Protein AF-A0A378KP53-F1 (afdb_monomer)

Secondary structure (DSSP, 8-state):
--------------------EEEEE-TT-EEEEEEESSS-EEEEETTB-EEEEE--TTSEEEEE-TTT--EEEEE--SS-EEEEEEETT--EEEEEEEEESS---EEEEEE-------SS-------SSSPPPHHHHHHHHHHHHT---TT-EEEE--PPPEE-GGGEEEEEEEEEE-SSEEEEEEEEEE-SSS-EE--GGGT--TTEEEEEES-SEE-TT-EEEEEEEEEPP--

Organism: NCBI:txid45072

Radius of gyration: 26.64 Å; Cα contacts (8 Å, |Δi|>4): 475; chains: 1; bounding box: 92×58×65 Å

Structure (mmCIF, N/CA/C/O backbone):
data_AF-A0A378KP53-F1
#
_entry.id   AF-A0A378KP53-F1
#
loop_
_atom_site.group_PDB
_atom_site.id
_atom_site.type_symbol
_atom_site.label_atom_id
_atom_site.label_alt_id
_atom_site.label_comp_id
_atom_site.label_asym_id
_atom_site.label_entity_id
_atom_site.label_seq_id
_atom_site.pdbx_PDB_ins_code
_atom_site.Cartn_x
_atom_site.Cartn_y
_atom_site.Cartn_z
_atom_site.occupancy
_atom_site.B_iso_or_equiv
_atom_site.auth_seq_id
_atom_site.auth_comp_id
_atom_site.auth_asym_id
_atom_site.auth_atom_id
_atom_site.pdbx_PDB_model_num
ATOM 1 N N . MET A 1 1 ? -70.777 34.647 2.371 1.00 39.31 1 MET A N 1
ATOM 2 C CA . MET A 1 1 ? -69.625 33.959 1.743 1.00 39.31 1 MET A CA 1
ATOM 3 C C . MET A 1 1 ? -68.323 34.416 2.402 1.00 39.31 1 MET A C 1
ATOM 5 O O . MET A 1 1 ? -68.035 35.591 2.279 1.00 39.31 1 MET A O 1
ATOM 9 N N . ARG A 1 2 ? -67.566 33.468 3.002 1.00 42.06 2 ARG A N 1
ATOM 10 C CA 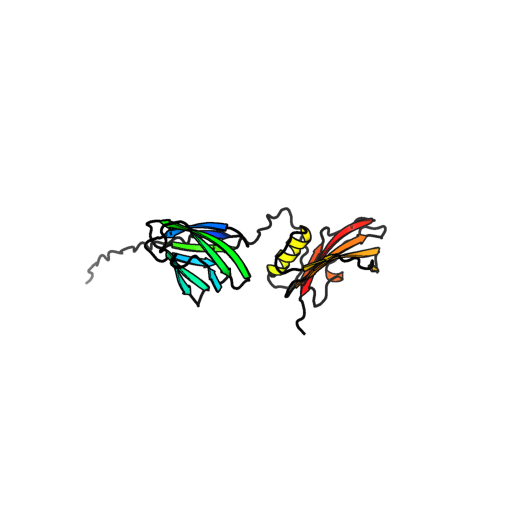. ARG A 1 2 ? -66.089 33.292 2.885 1.00 42.06 2 ARG A CA 1
ATOM 11 C C . ARG A 1 2 ? -65.166 34.448 3.383 1.00 42.06 2 ARG A C 1
ATOM 13 O O . ARG A 1 2 ? -65.312 35.557 2.917 1.00 42.06 2 ARG A O 1
ATOM 20 N N . LYS A 1 3 ? -64.117 34.285 4.210 1.00 40.12 3 LYS A N 1
ATOM 21 C CA . LYS A 1 3 ? -63.368 33.137 4.772 1.00 40.12 3 LYS A CA 1
ATOM 22 C C . LYS A 1 3 ? -62.620 33.587 6.044 1.00 40.12 3 LYS A C 1
ATOM 24 O O . LYS A 1 3 ? -62.087 34.690 6.070 1.00 40.12 3 LYS A O 1
ATOM 29 N N . LEU A 1 4 ? -62.515 32.685 7.023 1.00 48.00 4 LEU A N 1
ATOM 30 C CA . LEU A 1 4 ? -61.497 32.687 8.081 1.00 48.00 4 LEU A CA 1
ATOM 31 C C . LEU A 1 4 ? -60.098 32.591 7.440 1.00 48.00 4 LEU A C 1
ATOM 33 O O . LEU A 1 4 ? -59.875 31.687 6.634 1.00 48.00 4 LEU A O 1
ATOM 37 N N . PHE A 1 5 ? -59.161 33.462 7.818 1.00 46.12 5 PHE A N 1
ATOM 38 C CA . PHE A 1 5 ? -57.733 33.253 7.563 1.00 46.12 5 PHE A CA 1
ATOM 39 C C . PHE A 1 5 ? -57.065 32.786 8.856 1.00 46.12 5 PHE A C 1
ATOM 41 O O . PHE A 1 5 ? -56.943 33.533 9.822 1.00 46.12 5 PHE A O 1
ATOM 48 N N . LEU A 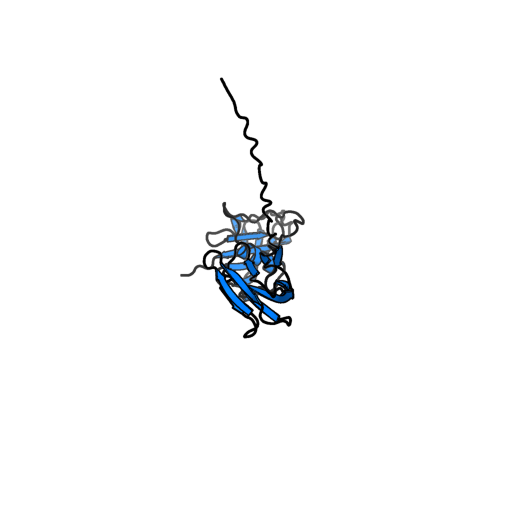1 6 ? -56.686 31.509 8.859 1.00 48.28 6 LEU A N 1
ATOM 49 C CA . LEU A 1 6 ? -55.927 30.841 9.905 1.00 48.28 6 LEU A CA 1
ATOM 50 C C . LEU A 1 6 ? -54.439 31.147 9.666 1.00 48.28 6 LEU A C 1
ATOM 52 O O . LEU A 1 6 ? -53.887 30.747 8.641 1.00 48.28 6 LEU A O 1
ATOM 56 N N . ALA A 1 7 ? -53.799 31.879 10.575 1.00 47.81 7 ALA A N 1
ATOM 57 C CA . ALA A 1 7 ? -52.356 32.093 10.548 1.00 47.81 7 ALA A CA 1
ATOM 58 C C . ALA A 1 7 ? -51.661 30.868 11.165 1.00 47.81 7 ALA A C 1
ATOM 60 O O . ALA A 1 7 ? -51.695 30.671 12.378 1.00 47.81 7 ALA A O 1
ATOM 61 N N . GLY A 1 8 ? -51.075 30.016 10.323 1.00 49.56 8 GLY A N 1
ATOM 62 C CA . GLY A 1 8 ? -50.248 28.890 10.753 1.00 49.56 8 GLY A CA 1
ATOM 63 C C . GLY A 1 8 ? -48.816 29.347 11.026 1.00 49.56 8 GLY A C 1
ATOM 64 O O . GLY A 1 8 ? -48.120 29.770 10.105 1.00 49.56 8 GLY A O 1
ATOM 65 N N . ALA A 1 9 ? -48.379 29.263 12.282 1.00 53.16 9 ALA A N 1
ATOM 66 C CA . ALA A 1 9 ? -46.991 29.483 12.674 1.00 53.16 9 ALA A CA 1
ATOM 67 C C . ALA A 1 9 ? -46.134 28.279 12.249 1.00 53.16 9 ALA A C 1
ATOM 69 O O . ALA A 1 9 ? -46.332 27.161 12.726 1.00 53.16 9 ALA A O 1
ATOM 70 N N . MET A 1 10 ? -45.191 28.505 11.336 1.00 53.97 10 MET A N 1
ATOM 71 C CA . MET A 1 10 ? -44.247 27.493 10.869 1.00 53.97 10 MET A CA 1
ATOM 72 C C . MET A 1 10 ? -43.039 27.473 11.812 1.00 53.97 10 MET A C 1
ATOM 74 O O . MET A 1 10 ? -42.197 28.368 11.782 1.00 53.97 10 MET A O 1
ATOM 78 N N . VAL A 1 11 ? -42.982 26.472 12.692 1.00 56.50 11 VAL A N 1
ATOM 79 C CA . VAL A 1 11 ? -41.830 26.218 13.567 1.00 56.50 11 VAL A CA 1
ATOM 80 C C . VAL A 1 11 ? -40.730 25.571 12.728 1.00 56.50 11 VAL A C 1
ATOM 82 O O . VAL A 1 11 ? -40.875 24.444 12.258 1.00 56.50 11 VAL A O 1
ATOM 85 N N . ILE A 1 12 ? -39.633 26.296 12.520 1.00 56.72 12 ILE A N 1
ATOM 86 C CA . ILE A 1 12 ? -38.430 25.780 11.864 1.00 56.72 12 ILE A CA 1
ATOM 87 C C . ILE A 1 12 ? -37.634 25.011 12.925 1.00 56.72 12 ILE A C 1
ATOM 89 O O . ILE A 1 12 ? -37.016 25.609 13.802 1.00 56.72 12 ILE A O 1
ATOM 93 N N . LEU A 1 13 ? -37.680 23.679 12.868 1.00 51.81 13 LEU A N 1
ATOM 94 C CA . LEU A 1 13 ? -36.811 22.809 13.661 1.00 51.81 13 LEU A CA 1
ATOM 95 C C . LEU A 1 13 ? -35.402 22.831 13.058 1.00 51.81 13 LEU A C 1
ATOM 97 O O . LEU A 1 13 ? -35.145 22.233 12.012 1.00 51.81 13 LEU A O 1
ATOM 101 N N . SER A 1 14 ? -34.491 23.534 13.725 1.00 45.72 14 SER A N 1
ATOM 102 C CA . SER A 1 14 ? -33.061 23.533 13.428 1.00 45.72 14 SER A CA 1
ATOM 103 C C . SER A 1 14 ? -32.489 22.142 13.711 1.00 45.72 14 SER A C 1
ATOM 105 O O . SER A 1 14 ? -32.270 21.779 14.866 1.00 45.72 14 SER A O 1
ATOM 107 N N . GLN A 1 15 ? -32.254 21.339 12.674 1.00 45.50 15 GLN A N 1
ATOM 108 C CA . GLN A 1 15 ? -31.520 20.086 12.833 1.00 45.50 15 GLN A CA 1
ATOM 109 C C . GLN A 1 15 ? -30.049 20.416 13.106 1.00 45.50 15 GLN A C 1
ATOM 111 O O . GLN A 1 15 ? -29.342 20.923 12.235 1.00 45.50 15 GLN A O 1
ATOM 116 N N . ALA A 1 16 ? -29.596 20.159 14.334 1.00 47.31 16 ALA A N 1
ATOM 117 C CA . ALA A 1 16 ? -28.185 20.207 14.682 1.00 47.31 16 ALA A CA 1
ATOM 118 C C . ALA A 1 16 ? -27.474 19.057 13.958 1.00 47.31 16 ALA A C 1
ATOM 120 O O . ALA A 1 16 ? -27.551 17.899 14.363 1.00 47.31 16 ALA A O 1
ATOM 121 N N . SER A 1 17 ? -26.814 19.377 12.847 1.00 40.50 17 SER A N 1
ATOM 122 C CA . SER A 1 17 ? -25.928 18.449 12.154 1.00 40.50 17 SER A CA 1
ATOM 123 C C . SER A 1 17 ? -24.737 18.153 13.067 1.00 40.50 17 SER A C 1
ATOM 125 O O . SER A 1 17 ? -23.855 18.999 13.218 1.00 40.50 17 SER A O 1
ATOM 127 N N . ILE A 1 18 ? -24.705 16.969 13.686 1.00 51.84 18 ILE A N 1
ATOM 128 C CA . ILE A 1 18 ? -23.509 16.482 14.381 1.00 51.84 18 ILE A CA 1
ATOM 129 C C . ILE A 1 18 ? -22.431 16.283 13.319 1.00 51.84 18 ILE A C 1
ATOM 131 O O . ILE A 1 18 ? -22.522 15.395 12.473 1.00 51.84 18 ILE A O 1
ATOM 135 N N . ALA A 1 19 ? -21.436 17.163 13.331 1.00 49.59 19 ALA A N 1
ATOM 136 C CA . ALA A 1 19 ? -20.298 17.075 12.438 1.00 49.59 19 ALA A CA 1
ATOM 137 C C . ALA A 1 19 ? -19.494 15.816 12.787 1.00 49.59 19 ALA A C 1
ATOM 139 O O . ALA A 1 19 ? -18.893 15.726 13.860 1.00 49.59 19 ALA A O 1
ATOM 140 N N . ALA A 1 20 ? -19.496 14.831 11.889 1.00 60.28 20 ALA A N 1
ATOM 141 C CA . ALA A 1 20 ? -18.529 13.748 11.950 1.00 60.28 20 ALA A CA 1
ATOM 142 C C . ALA A 1 20 ? -17.128 14.357 11.800 1.00 60.28 20 ALA A C 1
ATOM 144 O O . ALA A 1 20 ? -16.875 15.135 10.879 1.00 60.28 20 ALA A O 1
ATOM 145 N N . THR A 1 21 ? -16.232 14.048 12.735 1.00 77.94 21 THR A N 1
ATOM 146 C CA . THR A 1 21 ? -14.846 14.515 12.651 1.00 77.94 21 THR A CA 1
ATOM 147 C C . THR A 1 21 ? -14.071 13.512 11.809 1.00 77.94 21 THR A C 1
ATOM 149 O O . THR A 1 21 ? -13.866 12.382 12.248 1.00 77.94 21 THR A O 1
ATOM 152 N N . SER A 1 22 ? -13.669 13.904 10.600 1.00 80.50 22 SER A N 1
ATOM 153 C CA . SER A 1 22 ? -12.879 13.043 9.717 1.00 80.50 22 SER A CA 1
ATOM 154 C C . SER A 1 22 ? -11.385 13.221 9.990 1.00 80.50 22 SER A C 1
ATOM 156 O O . SER A 1 22 ? -10.862 14.334 9.921 1.00 80.50 22 SER A O 1
ATOM 158 N N . ILE A 1 23 ? -10.688 12.127 10.292 1.00 76.62 23 ILE A N 1
ATOM 159 C CA . ILE A 1 23 ? -9.268 12.119 10.654 1.00 76.62 23 ILE A CA 1
ATOM 160 C C . ILE A 1 23 ? -8.524 11.170 9.736 1.00 76.62 23 ILE A C 1
ATOM 162 O O . ILE A 1 23 ? -8.883 10.012 9.570 1.00 76.62 23 ILE A O 1
ATOM 166 N N . SER A 1 24 ? -7.467 11.689 9.134 1.00 77.44 24 SER A N 1
ATOM 167 C CA . SER A 1 24 ? -6.604 10.955 8.225 1.00 77.44 24 SER A CA 1
ATOM 168 C C . SER A 1 24 ? -5.670 10.008 8.983 1.00 77.44 24 SER A C 1
ATOM 170 O O . SER A 1 24 ? -4.927 10.465 9.849 1.00 77.44 24 SER A O 1
ATOM 172 N N . ILE A 1 25 ? -5.669 8.720 8.635 1.00 77.06 25 ILE A N 1
ATOM 173 C CA . ILE A 1 25 ? -4.819 7.691 9.262 1.00 77.06 25 ILE A CA 1
ATOM 174 C C . ILE A 1 25 ? -3.925 6.994 8.234 1.00 77.06 25 ILE A C 1
ATOM 176 O O . ILE A 1 25 ? -4.320 6.813 7.086 1.00 77.06 25 ILE A O 1
ATOM 180 N N . LYS A 1 26 ? -2.710 6.607 8.629 1.00 74.12 26 LYS A N 1
ATOM 181 C CA . LYS A 1 26 ? -1.830 5.734 7.831 1.00 74.12 26 LYS A CA 1
ATOM 182 C C . LYS A 1 26 ? -1.712 4.377 8.511 1.00 74.12 26 LYS A C 1
ATOM 184 O O . LYS A 1 26 ? -1.849 4.287 9.732 1.00 74.12 26 LYS A O 1
ATOM 189 N N . ASP A 1 27 ? -1.379 3.351 7.747 1.00 66.69 27 ASP A N 1
ATOM 190 C CA . ASP A 1 27 ? -1.055 2.054 8.330 1.00 66.69 27 ASP A CA 1
ATOM 191 C C . ASP A 1 27 ? 0.155 2.193 9.267 1.00 66.69 27 ASP A C 1
ATOM 193 O O . ASP A 1 27 ? 1.114 2.914 8.977 1.00 66.69 27 ASP A O 1
ATOM 197 N N . ASN A 1 28 ? 0.075 1.524 10.413 1.00 70.81 28 ASN A N 1
ATOM 198 C CA . ASN A 1 28 ? 1.028 1.559 11.520 1.00 70.81 28 ASN A CA 1
ATOM 199 C C . ASN A 1 28 ? 1.272 2.959 12.110 1.00 70.81 28 ASN A C 1
ATOM 201 O O . ASN A 1 28 ? 2.301 3.191 12.744 1.00 70.81 28 ASN A O 1
ATOM 205 N N . SER A 1 29 ? 0.348 3.902 11.899 1.00 72.81 29 SER A N 1
ATOM 206 C CA . SER A 1 29 ? 0.411 5.207 12.558 1.00 72.81 29 SER A CA 1
ATOM 207 C C . SER A 1 29 ? -0.182 5.174 13.961 1.00 72.81 29 SER A C 1
ATOM 209 O O . SER A 1 29 ? -1.021 4.329 14.278 1.00 72.81 29 SER A O 1
ATOM 211 N N . ASP A 1 30 ? 0.259 6.137 14.767 1.00 80.31 30 ASP A N 1
ATOM 212 C CA . ASP A 1 30 ? -0.338 6.478 16.050 1.00 80.31 30 ASP A CA 1
ATOM 213 C C . ASP A 1 30 ? -0.982 7.861 15.946 1.00 80.31 30 ASP A C 1
ATOM 215 O O . ASP A 1 30 ? -0.357 8.815 15.468 1.00 80.31 30 ASP A O 1
ATOM 219 N N . ILE A 1 31 ? -2.241 7.968 16.362 1.00 84.44 31 ILE A N 1
ATOM 220 C CA . ILE A 1 31 ? -2.994 9.223 16.371 1.00 84.44 31 ILE A CA 1
ATOM 221 C C . ILE A 1 31 ? -3.587 9.484 17.753 1.00 84.44 31 ILE A C 1
ATOM 223 O O . ILE A 1 31 ? -3.998 8.565 18.450 1.00 84.44 31 ILE A O 1
ATOM 227 N N . ALA A 1 32 ? -3.683 10.750 18.150 1.00 89.31 32 ALA A N 1
ATOM 228 C CA . ALA A 1 32 ? -4.347 11.130 19.392 1.00 89.31 32 ALA A CA 1
ATOM 229 C C . ALA A 1 32 ? -5.793 11.562 19.118 1.00 89.31 32 ALA A C 1
ATOM 231 O O . ALA A 1 32 ? -6.027 12.413 18.258 1.00 89.31 32 ALA A O 1
ATOM 232 N N . LEU A 1 33 ? -6.752 11.017 19.870 1.00 93.06 33 LEU A N 1
ATOM 233 C CA . LEU A 1 33 ? -8.154 11.431 19.841 1.00 93.06 33 LEU A CA 1
ATOM 234 C C . LEU A 1 33 ? -8.627 11.844 21.226 1.00 93.06 33 LEU A C 1
ATOM 236 O O . LEU A 1 33 ? -8.393 11.147 22.211 1.00 93.06 33 LEU A O 1
ATOM 240 N N . THR A 1 34 ? -9.390 12.931 21.267 1.00 94.69 34 THR A N 1
ATOM 241 C CA . THR A 1 34 ? -10.151 13.315 22.453 1.00 94.69 34 THR A CA 1
ATOM 242 C C . THR A 1 34 ? -11.620 12.972 22.237 1.00 94.69 34 THR A C 1
ATOM 244 O O . THR A 1 34 ? -12.277 13.531 21.350 1.00 94.69 34 THR A O 1
ATOM 247 N N . LEU A 1 35 ? -12.133 12.044 23.036 1.00 96.12 35 LEU A N 1
ATOM 248 C CA . LEU A 1 35 ? -13.497 11.531 22.981 1.00 96.12 35 LEU A CA 1
ATOM 249 C C . LEU A 1 35 ? -14.306 12.003 24.193 1.00 96.12 35 LEU A C 1
ATOM 251 O O . LEU A 1 35 ? -13.747 12.419 25.206 1.00 96.12 35 LEU A O 1
ATOM 255 N N . SER A 1 36 ? -15.630 11.911 24.101 1.00 96.62 36 SER A N 1
ATOM 256 C CA . SER A 1 36 ? -16.491 12.149 25.257 1.00 96.62 36 SER A CA 1
ATOM 257 C C . SER A 1 36 ? -16.224 11.108 26.344 1.00 96.62 36 SER A C 1
ATOM 259 O O . SER A 1 36 ? -16.281 9.905 26.076 1.00 96.62 36 SER A O 1
ATOM 261 N N . GLN A 1 37 ? -15.981 11.575 27.569 1.00 96.88 37 GLN A N 1
ATOM 262 C CA . GLN A 1 37 ? -15.884 10.733 28.761 1.00 96.88 37 GLN A CA 1
ATOM 263 C C . GLN A 1 37 ? -17.268 10.268 29.241 1.00 96.88 37 GLN A C 1
ATOM 265 O O . GLN A 1 37 ? -17.402 9.172 29.779 1.00 96.88 37 GLN A O 1
ATOM 270 N N . ALA A 1 38 ? -18.298 11.101 29.059 1.00 93.06 38 ALA A N 1
ATOM 271 C CA . ALA A 1 38 ? -19.630 10.892 29.629 1.00 93.06 38 ALA A CA 1
ATOM 272 C C . ALA A 1 38 ? -20.628 10.206 28.676 1.00 93.06 38 ALA A C 1
ATOM 274 O O . ALA A 1 38 ? -21.711 9.814 29.106 1.00 93.06 38 ALA A O 1
ATOM 275 N N . ASN A 1 39 ? -20.295 10.062 27.388 1.00 95.31 39 ASN A N 1
ATOM 276 C CA . ASN A 1 39 ? -21.193 9.527 26.363 1.00 95.31 39 ASN A CA 1
ATOM 277 C C . ASN A 1 39 ? -20.517 8.469 25.483 1.00 95.31 39 ASN A C 1
ATOM 279 O O . ASN A 1 39 ? -19.292 8.381 25.400 1.00 95.31 39 ASN A O 1
ATOM 283 N N . TYR A 1 40 ? -21.338 7.705 24.757 1.00 96.25 40 TYR A N 1
ATOM 284 C CA . TYR A 1 40 ? -20.847 6.862 23.672 1.00 96.25 40 TYR A CA 1
ATOM 285 C C . TYR A 1 40 ? -20.220 7.704 22.563 1.00 96.25 40 TYR A C 1
ATOM 287 O O . TYR A 1 40 ? -20.752 8.735 22.150 1.00 96.25 40 TYR A O 1
ATOM 295 N N . ASN A 1 41 ? -19.121 7.194 22.028 1.00 96.69 41 ASN A N 1
ATOM 296 C CA . ASN A 1 41 ? -18.47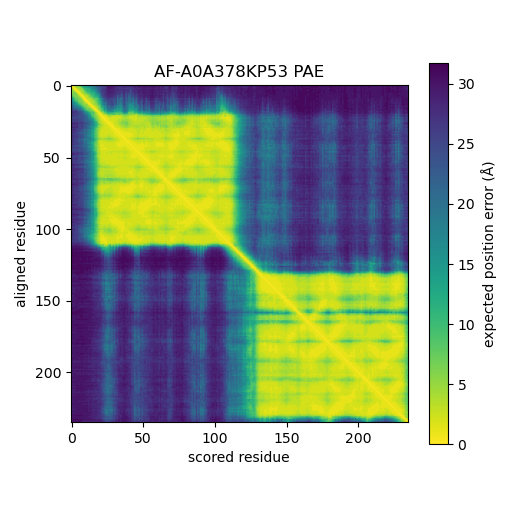4 7.697 20.831 1.00 96.69 41 ASN A CA 1
ATOM 297 C C . ASN A 1 41 ? -18.525 6.607 19.767 1.00 96.69 41 ASN A C 1
ATOM 299 O O . ASN A 1 41 ? -18.490 5.426 20.096 1.00 96.69 41 ASN A O 1
ATOM 303 N N . ARG A 1 42 ? -18.594 6.985 18.498 1.00 96.88 42 ARG A N 1
ATOM 304 C CA . ARG A 1 42 ? -18.562 6.053 17.374 1.00 96.88 42 ARG A CA 1
ATOM 305 C C . ARG A 1 42 ? -17.271 6.249 16.598 1.00 96.88 42 ARG A C 1
ATOM 307 O O . ARG A 1 42 ? -16.990 7.364 16.170 1.00 96.88 42 ARG A O 1
ATOM 314 N N . LEU A 1 43 ? -16.513 5.179 16.404 1.00 96.12 43 LEU A N 1
ATOM 315 C CA . LEU A 1 43 ? -15.357 5.145 15.516 1.00 96.12 43 LEU A CA 1
ATOM 316 C C . LEU A 1 43 ? -15.734 4.321 14.286 1.00 96.12 43 LEU A C 1
ATOM 318 O O . LEU A 1 43 ? -16.186 3.183 14.414 1.00 96.12 43 LEU A O 1
ATOM 322 N N . VAL A 1 44 ? -15.564 4.894 13.103 1.00 94.69 44 VAL A N 1
ATOM 323 C CA . VAL A 1 44 ? -15.814 4.223 11.822 1.00 94.69 44 VAL A CA 1
ATOM 324 C C . VAL A 1 44 ? -14.594 4.392 10.931 1.00 94.69 44 VAL A C 1
ATOM 326 O O . VAL A 1 44 ? -13.998 5.465 10.927 1.00 94.69 44 VAL A O 1
ATOM 329 N N . VAL A 1 45 ? -14.215 3.354 10.186 1.00 89.56 45 VAL A N 1
ATOM 330 C CA . VAL A 1 45 ? -13.165 3.457 9.168 1.00 89.56 45 VAL A CA 1
ATOM 331 C C . VAL A 1 45 ? -13.832 3.608 7.807 1.00 89.56 45 VAL A C 1
ATOM 333 O O . VAL A 1 45 ? -14.724 2.848 7.442 1.00 89.56 45 VAL A O 1
ATOM 336 N N . LYS A 1 46 ? -13.449 4.631 7.048 1.00 85.12 46 LYS A N 1
ATOM 337 C CA . LYS A 1 46 ? -14.054 4.895 5.745 1.00 85.12 46 LYS A CA 1
ATOM 338 C C . LYS A 1 46 ? -13.740 3.757 4.771 1.00 85.12 46 LYS A C 1
ATOM 340 O O . LYS A 1 46 ? -12.573 3.499 4.494 1.00 85.12 46 LYS A O 1
ATOM 345 N N . ASN A 1 47 ? -14.790 3.169 4.190 1.00 79.81 47 ASN A N 1
ATOM 346 C CA . ASN A 1 47 ? -14.726 2.044 3.245 1.00 79.81 47 ASN A CA 1
ATOM 347 C C . ASN A 1 47 ? -14.056 0.776 3.806 1.00 79.81 47 ASN A C 1
ATOM 349 O O . ASN A 1 47 ? -13.512 -0.010 3.035 1.00 79.81 47 ASN A O 1
ATOM 353 N N . ASP A 1 48 ? -14.076 0.585 5.124 1.00 84.00 48 ASP A N 1
ATOM 354 C CA . ASP A 1 48 ? -13.452 -0.560 5.784 1.00 84.00 48 ASP A CA 1
ATOM 355 C C . ASP A 1 48 ? -14.179 -0.862 7.104 1.00 84.00 48 ASP A C 1
ATOM 357 O O . ASP A 1 48 ? -14.948 -0.038 7.599 1.00 84.00 48 ASP A O 1
ATOM 361 N N . LYS A 1 49 ? -13.952 -2.040 7.682 1.00 90.12 49 LYS A N 1
ATOM 362 C CA . LYS A 1 49 ? -14.625 -2.489 8.910 1.00 90.12 49 LYS A CA 1
ATOM 363 C C . LYS A 1 49 ? -13.619 -2.756 10.006 1.00 90.12 49 LYS A C 1
ATOM 365 O O . LYS A 1 49 ? -12.587 -3.360 9.752 1.00 90.12 49 LYS A O 1
ATOM 370 N N . ILE A 1 50 ? -13.931 -2.379 11.240 1.00 93.19 50 ILE A N 1
ATOM 371 C CA . ILE A 1 50 ? -13.109 -2.716 12.404 1.00 93.19 50 ILE A CA 1
ATOM 372 C C . ILE A 1 50 ? -13.462 -4.137 12.845 1.00 93.19 50 ILE A C 1
ATOM 374 O O . ILE A 1 50 ? -14.555 -4.388 13.355 1.00 93.19 50 ILE A O 1
ATOM 378 N N . VAL A 1 51 ? -12.521 -5.064 12.685 1.00 90.44 51 VAL A N 1
ATOM 379 C CA . VAL A 1 51 ? -12.714 -6.478 13.050 1.00 90.44 51 VAL A CA 1
ATOM 380 C C . VAL A 1 51 ? -12.131 -6.798 14.421 1.00 90.44 51 VAL A C 1
ATOM 382 O O . VAL A 1 51 ? -12.657 -7.644 15.141 1.00 90.44 51 VAL A O 1
ATOM 385 N N . GLU A 1 52 ? -11.106 -6.060 14.847 1.00 90.75 52 GLU A N 1
ATOM 386 C CA . GLU A 1 52 ? -10.452 -6.268 16.134 1.00 90.75 52 GLU A CA 1
ATOM 387 C C . GLU A 1 52 ? -10.071 -4.936 16.791 1.00 90.75 52 GLU A C 1
ATOM 389 O O . GLU A 1 52 ? -9.771 -3.939 16.134 1.00 90.75 52 GLU A O 1
ATOM 394 N N . ALA A 1 53 ? -10.154 -4.933 18.121 1.00 95.38 53 ALA A N 1
ATOM 395 C CA . ALA A 1 53 ? -9.849 -3.799 18.974 1.00 95.38 53 ALA A CA 1
ATOM 396 C C . ALA A 1 53 ? -9.192 -4.321 20.256 1.00 95.38 53 ALA A C 1
ATOM 398 O O . ALA A 1 53 ? -9.782 -5.163 20.937 1.00 95.38 53 ALA A O 1
ATOM 399 N N . VAL A 1 54 ? -7.999 -3.826 20.581 1.00 94.19 54 VAL A N 1
ATOM 400 C CA . VAL A 1 54 ? -7.223 -4.246 21.757 1.00 94.19 54 VAL A CA 1
ATOM 401 C C . VAL A 1 54 ? -6.868 -3.022 22.591 1.00 94.19 54 VAL A C 1
ATOM 403 O O . VAL A 1 54 ? -6.321 -2.048 22.082 1.00 94.19 54 VAL A O 1
ATOM 406 N N . PHE A 1 55 ? -7.187 -3.064 23.881 1.00 97.31 55 PHE A N 1
ATOM 407 C CA . PHE A 1 55 ? -6.996 -1.958 24.820 1.00 97.31 55 PHE A CA 1
ATOM 408 C C . PHE A 1 55 ? -6.784 -2.500 26.244 1.00 97.31 55 PHE A C 1
ATOM 410 O O . PHE A 1 55 ? -7.112 -3.663 26.508 1.00 97.31 55 PHE A O 1
ATOM 417 N N . PRO A 1 56 ? -6.238 -1.697 27.178 1.00 96.06 56 PRO A N 1
ATOM 418 C CA . PRO A 1 56 ? -6.038 -2.136 28.553 1.00 96.06 56 PRO A CA 1
ATOM 419 C C . PRO A 1 56 ? -7.353 -2.573 29.223 1.00 96.06 56 PRO A C 1
ATOM 421 O O . PRO A 1 56 ? -8.385 -1.924 29.027 1.00 96.06 56 PRO A O 1
ATOM 424 N N . PRO A 1 57 ? -7.344 -3.632 30.051 1.00 93.50 57 PRO A N 1
ATOM 425 C CA . PRO A 1 57 ? -8.543 -4.088 30.748 1.00 93.50 57 PRO A CA 1
ATOM 426 C C . PRO A 1 57 ? -9.225 -2.958 31.526 1.00 93.50 57 PRO A C 1
ATOM 428 O O . PRO A 1 57 ? -8.561 -2.163 32.187 1.00 93.50 57 PRO A O 1
ATOM 431 N N . ASN A 1 58 ? -10.558 -2.910 31.468 1.00 94.12 58 ASN A N 1
ATOM 432 C CA . ASN A 1 58 ? -11.398 -1.907 32.138 1.00 94.12 58 ASN A CA 1
ATOM 433 C C . ASN A 1 58 ? -11.176 -0.445 31.694 1.00 94.12 58 ASN A C 1
ATOM 435 O O . ASN A 1 58 ? -11.727 0.457 32.320 1.00 94.12 58 ASN A O 1
ATOM 439 N N . ALA A 1 59 ? -10.404 -0.180 30.632 1.00 95.88 59 ALA A N 1
ATOM 440 C CA . ALA A 1 59 ? -10.194 1.187 30.148 1.00 95.88 59 ALA A CA 1
ATOM 441 C C . ALA A 1 59 ? -11.401 1.745 29.376 1.00 95.88 59 ALA A C 1
ATOM 443 O O . ALA A 1 59 ? -11.650 2.953 29.402 1.00 95.88 59 ALA A O 1
ATOM 444 N N . MET A 1 60 ? -12.164 0.876 28.708 1.00 97.38 60 MET A N 1
ATOM 445 C CA . MET A 1 60 ? -13.348 1.250 27.934 1.00 97.38 60 MET A CA 1
ATOM 446 C C . MET A 1 60 ? -14.318 0.079 27.754 1.00 97.38 60 MET A C 1
ATOM 448 O O . MET A 1 60 ? -13.917 -1.085 27.737 1.00 97.38 60 MET A O 1
ATOM 452 N N . GLY A 1 61 ? -15.592 0.404 27.550 1.00 95.88 6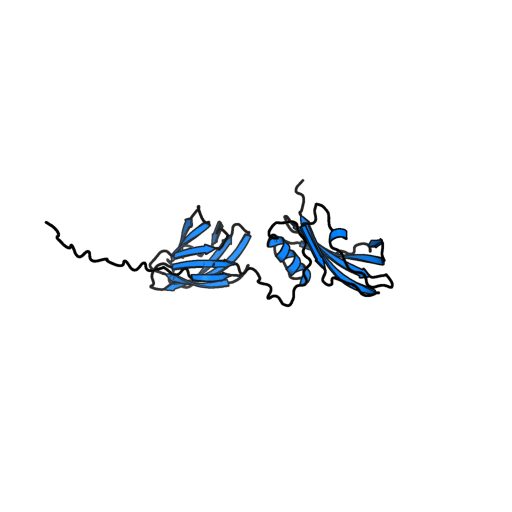1 GLY A N 1
ATOM 453 C CA . GLY A 1 61 ? -16.576 -0.501 26.963 1.00 95.88 61 GLY A CA 1
ATOM 454 C C . GLY A 1 61 ? -16.587 -0.376 25.439 1.00 95.88 61 GLY A C 1
ATOM 455 O O . GLY A 1 61 ? -16.409 0.722 24.909 1.00 95.88 61 GLY A O 1
ATOM 456 N N . ILE A 1 62 ? -16.820 -1.489 24.738 1.00 96.06 62 ILE A N 1
ATOM 457 C CA . ILE A 1 62 ? -16.902 -1.529 23.274 1.00 96.06 62 ILE A CA 1
ATOM 458 C C . ILE A 1 62 ? -18.106 -2.351 22.806 1.00 96.06 62 ILE A C 1
ATOM 460 O O . ILE A 1 62 ? -18.378 -3.433 23.325 1.00 96.06 62 ILE A O 1
ATOM 464 N N . LYS A 1 63 ? -18.813 -1.846 21.795 1.00 94.75 63 LYS A N 1
ATOM 465 C CA . LYS A 1 63 ? -19.866 -2.555 21.065 1.00 94.75 63 LYS A CA 1
ATOM 466 C C . LYS A 1 63 ? -19.613 -2.409 19.567 1.00 94.75 63 LYS A C 1
ATOM 468 O O . LYS A 1 63 ? -19.499 -1.291 19.077 1.00 94.75 63 LYS A O 1
ATOM 473 N N . ARG A 1 64 ? -19.547 -3.526 18.845 1.00 92.81 64 ARG A N 1
ATOM 474 C CA . ARG A 1 64 ? -19.425 -3.539 17.380 1.00 92.81 64 ARG A CA 1
ATOM 475 C C . ARG A 1 64 ? -20.796 -3.394 16.728 1.00 92.81 64 ARG A C 1
ATOM 477 O O . ARG A 1 64 ? -21.771 -3.958 17.225 1.00 92.81 64 ARG A O 1
ATOM 484 N N . ASP A 1 65 ? -20.848 -2.643 15.638 1.00 88.81 65 ASP A N 1
ATOM 485 C CA . ASP A 1 65 ? -21.979 -2.624 14.719 1.00 88.81 65 ASP A CA 1
ATOM 486 C C . ASP A 1 65 ? -21.679 -3.559 13.542 1.00 88.81 65 ASP A C 1
ATOM 488 O O . ASP A 1 65 ? -20.709 -3.373 12.808 1.00 88.81 65 ASP A O 1
ATOM 492 N N . GLU A 1 66 ? -22.485 -4.606 13.385 1.00 82.62 66 GLU A N 1
ATOM 493 C CA . GLU A 1 66 ? -22.269 -5.627 12.357 1.00 82.62 66 GLU A CA 1
ATOM 494 C C . GLU A 1 66 ? -22.651 -5.152 10.948 1.00 82.62 66 GLU A C 1
ATOM 496 O O . GLU A 1 66 ? -22.204 -5.746 9.966 1.00 82.62 66 GLU A O 1
ATOM 501 N N . GLN A 1 67 ? -23.460 -4.091 10.819 1.00 81.31 67 GLN A N 1
ATOM 502 C CA . GLN A 1 67 ? -23.917 -3.616 9.511 1.00 81.31 67 GLN A CA 1
ATOM 503 C C . GLN A 1 67 ? -22.818 -2.859 8.770 1.00 81.31 67 GLN A C 1
ATOM 505 O O . GLN A 1 67 ? -22.627 -3.061 7.570 1.00 81.31 67 GLN A O 1
ATOM 510 N N . ASP A 1 68 ? -22.092 -1.996 9.478 1.00 80.81 68 ASP A N 1
ATOM 511 C CA . ASP A 1 68 ? -21.094 -1.104 8.883 1.00 80.81 68 ASP A CA 1
ATOM 512 C C . ASP A 1 68 ? -19.672 -1.296 9.426 1.00 80.81 68 ASP A C 1
ATOM 514 O O . ASP A 1 68 ? -18.743 -0.651 8.942 1.00 80.81 68 ASP A O 1
ATOM 518 N N . GLY A 1 69 ? -19.477 -2.193 10.398 1.00 85.44 69 GLY A N 1
ATOM 519 C CA . GLY A 1 69 ? -18.170 -2.469 10.987 1.00 85.44 69 GLY A CA 1
ATOM 520 C C . GLY A 1 69 ? -17.626 -1.340 11.862 1.00 85.44 69 GLY A C 1
ATOM 521 O O . GLY A 1 69 ? -16.433 -1.333 12.166 1.00 85.44 69 GLY A O 1
ATOM 522 N N . SER A 1 70 ? -18.460 -0.373 12.255 1.00 93.56 70 SER A N 1
ATOM 523 C CA . SER A 1 70 ? -18.090 0.654 13.227 1.00 93.56 70 SER A CA 1
ATOM 524 C C . SER A 1 70 ? -18.080 0.107 14.655 1.00 93.56 70 SER A C 1
ATOM 526 O O . SER A 1 70 ? -18.633 -0.952 14.965 1.00 93.56 70 SER A O 1
ATOM 528 N N . VAL A 1 71 ? -17.429 0.842 15.556 1.00 96.88 71 VAL A N 1
ATOM 529 C CA . VAL A 1 71 ? -17.422 0.528 16.986 1.00 96.88 71 VAL A CA 1
ATOM 530 C C . VAL A 1 71 ? -17.956 1.695 17.792 1.00 96.88 71 VAL A C 1
ATOM 532 O O . VAL A 1 71 ? -17.532 2.839 17.632 1.00 96.88 71 VAL A O 1
ATOM 535 N N . TYR A 1 72 ? -18.875 1.391 18.697 1.00 97.38 72 TYR A N 1
ATOM 536 C CA . TYR A 1 72 ? -19.296 2.286 19.757 1.00 97.38 72 TYR A CA 1
ATOM 537 C C . TYR A 1 72 ? -18.425 2.052 20.980 1.00 97.38 72 TYR A C 1
ATOM 539 O O . TYR A 1 72 ? -18.264 0.917 21.429 1.00 97.38 72 TYR A O 1
ATOM 547 N N . VAL A 1 73 ? -17.880 3.131 21.523 1.00 97.44 73 VAL A N 1
ATOM 548 C CA . VAL A 1 73 ? -16.943 3.103 22.637 1.00 97.44 73 VAL A CA 1
ATOM 549 C C . VAL A 1 73 ? -17.389 4.036 23.750 1.00 97.44 73 VAL A C 1
ATOM 551 O O . VAL A 1 73 ? -17.826 5.158 23.491 1.00 97.44 73 VAL A O 1
ATOM 554 N N . MET A 1 74 ? -17.260 3.584 24.993 1.00 97.44 74 MET A N 1
ATOM 555 C CA . MET A 1 74 ? -17.498 4.403 26.180 1.00 97.44 74 MET A CA 1
ATOM 556 C C . MET A 1 74 ? -16.273 4.341 27.079 1.00 97.44 74 MET A C 1
ATOM 558 O O . MET A 1 74 ? -15.862 3.256 27.493 1.00 97.44 74 MET A O 1
ATOM 562 N N . LEU A 1 75 ? -15.665 5.498 27.338 1.00 97.44 75 LEU A N 1
ATOM 563 C CA . LEU A 1 75 ? -14.455 5.574 28.145 1.00 97.44 75 LEU A CA 1
ATOM 564 C C . LEU A 1 75 ? -14.777 5.294 29.614 1.00 97.44 75 LEU A C 1
ATOM 566 O O . LEU A 1 75 ? -15.799 5.724 30.142 1.00 97.44 75 LEU A O 1
ATOM 570 N N . THR A 1 76 ? -13.895 4.551 30.272 1.00 96.75 76 THR A N 1
ATOM 571 C CA . THR A 1 76 ? -13.975 4.263 31.710 1.00 96.75 76 THR A CA 1
ATOM 572 C C . THR A 1 76 ? -12.729 4.773 32.424 1.00 96.75 76 THR A C 1
ATOM 574 O O . THR A 1 76 ? -12.832 5.348 33.505 1.00 96.75 76 THR A O 1
ATOM 577 N N . ALA A 1 77 ? -11.557 4.638 31.800 1.00 94.62 77 ALA A N 1
ATOM 578 C CA . ALA A 1 77 ? -10.335 5.264 32.280 1.00 94.62 77 ALA A CA 1
ATOM 579 C C . ALA A 1 77 ? -10.398 6.791 32.124 1.00 94.62 77 ALA A C 1
ATOM 581 O O . ALA A 1 77 ? -10.905 7.305 31.129 1.00 94.62 77 ALA A O 1
ATOM 582 N N . THR A 1 78 ? -9.857 7.506 33.111 1.00 92.94 78 THR A N 1
ATOM 583 C CA . THR A 1 78 ? -9.661 8.966 33.073 1.00 92.94 78 THR A CA 1
ATOM 584 C C . THR A 1 78 ? -8.270 9.354 32.576 1.00 92.94 78 THR A C 1
ATOM 586 O O . THR A 1 78 ? -8.056 10.489 32.164 1.00 92.94 78 THR A O 1
ATOM 589 N N . ASN A 1 79 ? -7.315 8.422 32.636 1.00 94.38 79 ASN A N 1
ATOM 590 C CA . ASN A 1 79 ? -5.961 8.623 32.134 1.00 94.38 79 ASN A CA 1
ATOM 591 C C . ASN A 1 79 ? -5.880 8.241 30.649 1.00 94.38 79 ASN A C 1
ATOM 593 O O . ASN A 1 79 ? -6.596 7.325 30.235 1.00 94.38 79 ASN A O 1
ATOM 597 N N . PRO A 1 80 ? -4.977 8.873 29.878 1.00 96.69 80 PRO A N 1
ATOM 598 C CA . PRO A 1 80 ? -4.707 8.490 28.498 1.00 96.69 80 PRO A CA 1
ATOM 599 C C . PRO A 1 80 ? -4.354 7.006 28.367 1.00 96.69 80 PRO A C 1
ATOM 601 O O . PRO A 1 80 ? -3.591 6.475 29.180 1.00 96.69 80 PRO A O 1
ATOM 604 N N . PHE A 1 81 ? -4.857 6.341 27.329 1.00 96.31 81 PHE A N 1
ATOM 605 C CA . PHE A 1 81 ? -4.501 4.953 27.029 1.00 96.31 81 PHE A CA 1
ATOM 606 C C . PHE A 1 81 ? -4.521 4.668 25.528 1.00 96.31 81 PHE A C 1
ATOM 608 O O . PHE A 1 81 ? -5.133 5.395 24.748 1.00 96.31 81 PHE A O 1
ATOM 615 N N . THR A 1 82 ? -3.854 3.589 25.122 1.00 93.50 82 THR A N 1
ATOM 616 C CA . THR A 1 82 ? -3.756 3.195 23.714 1.00 93.50 82 THR A CA 1
ATOM 617 C C . THR A 1 82 ? -4.819 2.161 23.353 1.00 93.50 82 THR A C 1
ATOM 619 O O . THR A 1 82 ? -4.988 1.156 24.044 1.00 93.50 82 THR A O 1
ATOM 622 N N . LEU A 1 83 ? -5.500 2.400 22.238 1.00 96.56 83 LEU A N 1
ATOM 623 C CA . LEU A 1 83 ? -6.391 1.476 21.554 1.00 96.56 83 LEU A CA 1
ATOM 624 C C . LEU A 1 83 ? -5.733 1.045 20.239 1.00 96.56 83 LEU A C 1
ATOM 626 O O . LEU A 1 83 ? -5.465 1.880 19.380 1.00 96.56 83 LEU A O 1
ATOM 630 N N . PHE A 1 84 ? -5.501 -0.251 20.063 1.00 91.81 84 PHE A N 1
ATOM 631 C CA . PHE A 1 84 ? -5.074 -0.830 18.790 1.00 91.81 84 PHE A CA 1
ATOM 632 C C . PHE A 1 84 ? -6.293 -1.282 17.999 1.00 91.81 84 PHE A C 1
ATOM 634 O O . PHE A 1 84 ? -7.180 -1.931 18.556 1.00 91.81 84 PHE A O 1
ATOM 641 N N . LEU A 1 85 ? -6.329 -0.951 16.711 1.00 93.75 85 LEU A N 1
ATOM 642 C CA . LEU A 1 85 ? -7.413 -1.309 15.805 1.00 93.75 85 LEU A CA 1
ATOM 643 C C . LEU A 1 85 ? -6.861 -2.094 14.619 1.00 93.75 85 LEU A C 1
ATOM 645 O O . LEU A 1 85 ? -5.861 -1.694 14.019 1.00 93.75 85 LEU A O 1
ATOM 649 N N . THR A 1 86 ? -7.551 -3.182 14.282 1.00 84.75 86 THR A N 1
ATOM 650 C CA . THR A 1 86 ? -7.326 -3.953 13.056 1.00 84.75 86 THR A CA 1
ATOM 651 C C . THR A 1 86 ? -8.591 -3.923 12.210 1.00 84.75 86 THR A C 1
ATOM 653 O O . THR A 1 86 ? -9.701 -4.107 12.730 1.00 84.75 86 THR A O 1
ATOM 656 N N . THR A 1 87 ? -8.430 -3.713 10.907 1.00 87.88 87 THR A N 1
ATOM 657 C CA . THR A 1 87 ? -9.544 -3.680 9.957 1.00 87.88 87 THR A CA 1
ATOM 658 C C . THR A 1 87 ? -9.681 -4.957 9.127 1.00 87.88 87 THR A C 1
ATOM 660 O O . THR A 1 87 ? -8.758 -5.768 9.061 1.00 87.88 87 THR A O 1
ATOM 663 N N . GLU A 1 88 ? -10.838 -5.146 8.488 1.00 79.62 88 GLU A N 1
ATOM 664 C CA . GLU A 1 88 ? -11.118 -6.265 7.575 1.00 79.62 88 GLU A CA 1
ATOM 665 C C . GLU A 1 88 ? -10.141 -6.276 6.392 1.00 79.62 88 GLU A C 1
ATOM 667 O O . GLU A 1 88 ? -9.713 -7.344 5.960 1.00 79.62 88 GLU A O 1
ATOM 672 N N . SER A 1 89 ? -9.706 -5.102 5.921 1.00 74.19 89 SER A N 1
ATOM 673 C CA . SER A 1 89 ? -8.670 -5.001 4.887 1.00 74.19 89 SER A CA 1
ATOM 674 C C . SER A 1 89 ? -7.236 -5.221 5.403 1.00 74.19 89 SER A C 1
ATOM 676 O O . SER A 1 89 ? -6.286 -4.980 4.657 1.00 74.19 89 SER A O 1
ATOM 678 N N . GLY A 1 90 ? -7.054 -5.620 6.667 1.00 73.75 90 GLY A N 1
ATOM 679 C CA . GLY A 1 90 ? -5.750 -5.909 7.268 1.00 73.75 90 GLY A CA 1
ATOM 680 C C . GLY A 1 90 ? -4.938 -4.679 7.682 1.00 73.75 90 GLY A C 1
ATOM 681 O O . GLY A 1 90 ? -3.725 -4.785 7.853 1.00 73.75 90 GLY A O 1
ATOM 682 N N . ARG A 1 91 ? -5.562 -3.503 7.830 1.00 80.62 91 ARG A N 1
ATOM 683 C CA . ARG A 1 91 ? -4.856 -2.308 8.318 1.00 80.62 91 ARG A CA 1
ATOM 684 C C . ARG A 1 91 ? -4.718 -2.371 9.825 1.00 80.62 91 ARG A C 1
ATOM 686 O O . ARG A 1 91 ? -5.659 -2.756 10.515 1.00 80.62 91 ARG A O 1
ATOM 693 N N . HIS A 1 92 ? -3.580 -1.902 10.320 1.00 80.25 92 HIS A N 1
ATOM 694 C CA . HIS A 1 92 ? -3.309 -1.757 11.745 1.00 80.25 92 HIS A CA 1
ATOM 695 C C . HIS A 1 92 ? -2.957 -0.310 12.051 1.00 80.25 92 HIS A C 1
ATOM 697 O O . HIS A 1 92 ? -2.202 0.314 11.309 1.00 80.25 92 HIS A O 1
ATOM 703 N N . PHE A 1 93 ? -3.480 0.233 13.139 1.00 84.94 93 PHE A N 1
ATOM 704 C CA . PHE A 1 93 ? -3.080 1.541 13.651 1.00 84.94 93 PHE A CA 1
ATOM 705 C C . PHE A 1 93 ? -3.405 1.625 15.140 1.00 84.94 93 PHE A C 1
ATOM 707 O O . PHE A 1 93 ? -4.243 0.877 15.657 1.00 84.94 93 PHE A O 1
ATOM 714 N N . SER A 1 94 ? -2.718 2.524 15.836 1.00 87.06 94 SER A N 1
ATOM 715 C CA . SER A 1 94 ? -2.977 2.809 17.239 1.00 87.06 94 SER A CA 1
ATOM 716 C C . SER A 1 94 ? -3.619 4.175 17.404 1.00 87.06 94 SER A C 1
ATOM 718 O O . SER A 1 94 ? -3.432 5.099 16.610 1.00 87.06 94 SER A O 1
ATOM 720 N N . VAL A 1 95 ? -4.412 4.283 18.458 1.00 94.81 95 VAL A N 1
ATOM 721 C CA . VAL A 1 95 ? -5.076 5.511 18.842 1.00 94.81 95 VAL A CA 1
ATOM 722 C C . VAL A 1 95 ? -4.814 5.757 20.317 1.00 94.81 95 VAL A C 1
ATOM 724 O O . VAL A 1 95 ? -5.246 4.981 21.167 1.00 94.81 95 VAL A O 1
ATOM 727 N N . THR A 1 96 ? -4.140 6.853 20.635 1.00 93.69 96 THR A N 1
ATOM 728 C CA . THR A 1 96 ? -4.067 7.365 22.001 1.00 93.69 96 THR A CA 1
ATOM 729 C C . THR A 1 96 ? -5.368 8.098 22.325 1.00 93.69 96 THR A C 1
ATOM 731 O O . THR A 1 96 ? -5.672 9.136 21.736 1.00 93.69 96 THR A O 1
ATOM 734 N N . LEU A 1 97 ? -6.156 7.547 23.246 1.00 96.75 97 LEU A N 1
ATOM 735 C CA . LEU A 1 97 ? -7.459 8.069 23.644 1.00 96.75 97 LEU A CA 1
ATOM 736 C C . LEU A 1 97 ? -7.360 8.910 24.913 1.00 96.75 97 LEU A C 1
ATOM 738 O O . LEU A 1 97 ? -6.825 8.459 25.923 1.00 96.75 97 LEU A O 1
ATOM 742 N N . ASN A 1 98 ? -7.954 10.101 24.854 1.00 95.62 98 ASN A N 1
ATOM 743 C CA . ASN A 1 98 ? -8.161 11.005 25.979 1.00 95.62 98 ASN A CA 1
ATOM 744 C C . ASN A 1 98 ? -9.652 11.295 26.146 1.00 95.62 98 ASN A C 1
ATOM 746 O O . ASN A 1 98 ? -10.383 11.394 25.159 1.00 95.62 98 ASN A O 1
ATOM 750 N N . GLY A 1 99 ? -10.095 11.464 27.386 1.00 96.00 99 GLY A N 1
ATOM 751 C CA . GLY A 1 99 ? -11.466 11.848 27.700 1.00 96.00 99 GLY A CA 1
ATOM 752 C C . GLY A 1 99 ? -11.632 13.341 27.941 1.00 96.00 99 GLY A C 1
ATOM 753 O O . GLY A 1 99 ? -10.763 13.983 28.527 1.00 96.00 99 GLY A O 1
ATOM 754 N N . GLU A 1 100 ? -12.779 13.880 27.542 1.00 95.69 100 GLU A N 1
ATOM 755 C CA . GLU A 1 100 ? -13.233 15.218 27.926 1.00 95.69 100 GLU A CA 1
ATOM 756 C C . GLU A 1 100 ? -14.741 15.236 28.216 1.00 95.69 100 GLU A C 1
ATOM 758 O O . GLU A 1 100 ? -15.495 14.367 27.762 1.00 95.69 100 GLU A O 1
ATOM 763 N N . ASP A 1 101 ? -15.197 16.245 28.955 1.00 93.81 101 ASP A N 1
ATOM 764 C CA . ASP A 1 101 ? -16.615 16.430 29.260 1.00 93.81 101 ASP A CA 1
ATOM 765 C C . ASP A 1 101 ? -17.343 17.126 28.100 1.00 93.81 101 ASP A C 1
ATOM 767 O O . ASP A 1 101 ? -17.545 18.340 28.077 1.00 93.81 101 ASP A O 1
ATOM 771 N N . THR A 1 102 ? -17.669 16.342 27.074 1.00 91.50 102 THR A N 1
ATOM 772 C CA . THR A 1 102 ? -18.431 16.786 25.900 1.00 91.50 102 THR A CA 1
ATOM 773 C C . THR A 1 102 ? -19.507 15.774 25.514 1.00 91.50 102 THR A C 1
ATOM 775 O O . THR A 1 102 ? -19.607 14.685 26.083 1.00 91.50 102 THR A O 1
ATOM 778 N N . LEU A 1 103 ? -20.355 16.125 24.545 1.00 93.44 103 LEU A N 1
ATOM 779 C CA . LEU A 1 103 ? -21.321 15.192 23.963 1.00 93.44 103 LEU A CA 1
ATOM 780 C C . LEU A 1 103 ? -20.627 14.115 23.119 1.00 93.44 103 LEU A C 1
ATOM 782 O O . LEU A 1 103 ? -19.497 14.289 22.664 1.00 93.44 103 LEU A O 1
ATOM 786 N N . GLY A 1 104 ? -21.333 13.005 22.896 1.00 90.75 104 GLY A N 1
ATOM 787 C CA . GLY A 1 104 ? -20.837 11.879 22.106 1.00 90.75 104 GLY A CA 1
ATOM 788 C C . GLY A 1 104 ? -20.367 12.295 20.712 1.00 90.75 104 GLY A C 1
ATOM 789 O O . GLY A 1 104 ? -21.022 13.085 20.028 1.00 90.75 104 GLY A O 1
ATOM 790 N N . LYS A 1 105 ? -19.224 11.751 20.284 1.00 92.12 105 LYS A N 1
ATOM 791 C CA . LYS A 1 105 ? -18.597 12.087 18.999 1.00 92.12 105 LYS A CA 1
ATOM 792 C C . LYS A 1 105 ? -18.682 10.933 18.015 1.00 92.12 105 LYS A C 1
ATOM 794 O O . LYS A 1 105 ? -18.541 9.776 18.398 1.00 92.12 105 LYS A O 1
ATOM 799 N N . THR A 1 106 ? -18.840 11.253 16.734 1.00 91.69 106 THR A N 1
ATOM 800 C CA . THR A 1 106 ? -18.580 10.306 15.641 1.00 91.69 106 THR A CA 1
ATOM 801 C C . THR A 1 106 ? -17.280 10.701 14.958 1.00 91.69 106 THR A C 1
ATOM 803 O O . THR A 1 106 ? -17.168 11.811 14.434 1.00 91.69 106 THR A O 1
ATOM 806 N N . ILE A 1 107 ? -16.304 9.799 14.983 1.00 91.44 107 ILE A N 1
ATOM 807 C CA . ILE A 1 107 ? -15.003 9.964 14.347 1.00 91.44 107 ILE A CA 1
ATOM 808 C C . ILE A 1 107 ? -14.949 9.052 13.127 1.00 91.44 107 ILE A C 1
ATOM 810 O O . ILE A 1 107 ? -15.049 7.830 13.249 1.00 91.44 107 ILE A O 1
ATOM 814 N N . GLU A 1 108 ? -14.790 9.655 11.955 1.00 89.06 108 GLU A N 1
ATOM 815 C CA . GLU A 1 108 ? -14.519 8.935 10.718 1.00 89.06 108 GLU A CA 1
ATOM 816 C C . GLU A 1 108 ? -13.007 8.884 10.508 1.00 89.06 108 GLU A C 1
ATOM 818 O O . GLU A 1 108 ? -12.359 9.879 10.194 1.00 89.06 108 GLU A O 1
ATOM 823 N N . LEU A 1 109 ? -12.426 7.710 10.690 1.00 88.38 109 LEU A N 1
ATOM 824 C CA . LEU A 1 109 ? -11.043 7.445 10.354 1.00 88.38 109 LEU A CA 1
ATOM 825 C C . LEU A 1 109 ? -10.972 7.212 8.852 1.00 88.38 109 LEU A C 1
ATOM 827 O O . LEU A 1 109 ? -11.529 6.255 8.324 1.00 88.38 109 LEU A O 1
ATOM 831 N N . VAL A 1 110 ? -10.319 8.122 8.153 1.00 83.62 110 VAL A N 1
ATOM 832 C CA . VAL A 1 110 ? -10.135 8.070 6.713 1.00 83.62 110 VAL A CA 1
ATOM 833 C C . VAL A 1 110 ? -8.734 7.536 6.472 1.00 83.62 110 VAL A C 1
ATOM 835 O O . VAL A 1 110 ? -7.774 8.280 6.691 1.00 83.62 110 VAL A O 1
ATOM 838 N N . PRO A 1 111 ? -8.574 6.277 6.027 1.00 75.75 111 PRO A N 1
ATOM 839 C CA . PRO A 1 111 ? -7.297 5.824 5.511 1.00 75.75 111 PRO A CA 1
ATOM 840 C C . PRO A 1 111 ? -6.818 6.832 4.479 1.00 75.75 111 PRO A C 1
ATOM 842 O O . PRO A 1 111 ? -7.510 7.123 3.497 1.00 75.75 111 PRO A O 1
ATOM 845 N N . LEU A 1 112 ? -5.652 7.419 4.739 1.00 57.16 112 LEU A N 1
ATOM 846 C CA . LEU A 1 112 ? -4.928 8.160 3.736 1.00 57.16 112 LEU A CA 1
ATOM 847 C C . LEU A 1 112 ? -4.608 7.149 2.653 1.00 57.16 112 LEU A C 1
ATOM 849 O O . LEU A 1 112 ? -3.607 6.439 2.714 1.00 57.16 112 LEU A O 1
ATOM 853 N N . GLN A 1 113 ? -5.447 7.144 1.619 1.00 45.09 113 GLN A N 1
ATOM 854 C CA . GLN A 1 113 ? -4.950 6.846 0.296 1.00 45.09 113 GLN A CA 1
ATOM 855 C C . GLN A 1 113 ? -3.717 7.719 0.156 1.00 45.09 113 GLN A C 1
ATOM 857 O O . GLN A 1 113 ? -3.784 8.935 0.378 1.00 45.09 113 GLN A O 1
ATOM 862 N N . VAL A 1 114 ? -2.578 7.106 -0.140 1.00 34.44 114 VAL A N 1
ATOM 863 C CA . VAL A 1 114 ? -1.430 7.865 -0.599 1.00 34.44 114 VAL A CA 1
ATOM 864 C C . VAL A 1 114 ? -1.907 8.556 -1.870 1.00 34.44 114 VAL A C 1
ATOM 866 O O . VAL A 1 114 ? -1.856 8.005 -2.966 1.00 34.44 114 VAL A O 1
ATOM 869 N N . VAL A 1 115 ? -2.428 9.775 -1.721 1.00 28.92 115 VAL A N 1
ATOM 870 C CA . VAL A 1 115 ? -2.530 10.725 -2.806 1.00 28.92 115 VAL A CA 1
ATOM 871 C C . VAL A 1 115 ? -1.080 11.018 -3.094 1.00 28.92 115 VAL A C 1
ATOM 873 O O . VAL A 1 115 ? -0.448 11.863 -2.460 1.00 28.92 115 VAL A O 1
ATOM 876 N N . VAL A 1 116 ? -0.526 10.236 -4.014 1.00 28.73 116 VAL A N 1
ATOM 877 C CA . VAL A 1 116 ? 0.657 10.622 -4.752 1.00 28.73 116 VAL A CA 1
ATOM 878 C C . VAL A 1 116 ? 0.307 12.007 -5.270 1.00 28.73 116 VAL A C 1
ATOM 880 O O . VAL A 1 116 ? -0.534 12.151 -6.164 1.00 28.73 116 VAL A O 1
ATOM 883 N N . GLN A 1 117 ? 0.860 13.041 -4.629 1.00 25.77 117 GLN A N 1
ATOM 884 C CA . GLN A 1 117 ? 0.867 14.369 -5.206 1.00 25.77 117 GLN A CA 1
ATOM 885 C C . GLN A 1 117 ? 1.348 14.160 -6.631 1.00 25.77 117 GLN A C 1
ATOM 887 O O . GLN A 1 117 ? 2.416 13.589 -6.845 1.00 25.77 117 GLN A O 1
ATOM 892 N N . LYS A 1 118 ? 0.489 14.508 -7.590 1.00 32.19 118 LYS A N 1
ATOM 893 C CA . LYS A 1 118 ? 0.771 14.409 -9.015 1.00 32.19 118 LYS A CA 1
ATOM 894 C C . LYS A 1 118 ? 1.958 15.318 -9.330 1.00 32.19 118 LYS A C 1
ATOM 896 O O . LYS A 1 118 ? 1.781 16.424 -9.823 1.00 32.19 118 LYS A O 1
ATOM 901 N N . THR A 1 119 ? 3.171 14.852 -9.084 1.00 29.86 119 THR A N 1
ATOM 902 C CA . THR A 1 119 ? 4.360 15.316 -9.779 1.00 29.86 119 THR A CA 1
ATOM 903 C C . THR A 1 119 ? 4.394 14.568 -11.101 1.00 29.86 119 THR A C 1
ATOM 905 O O . THR A 1 119 ? 5.035 13.541 -11.240 1.00 29.86 119 THR A O 1
ATOM 908 N N . ASN A 1 120 ? 3.627 15.105 -12.053 1.00 30.20 120 ASN A N 1
ATOM 909 C CA . ASN A 1 120 ? 3.545 14.736 -13.466 1.00 30.20 120 ASN A CA 1
ATOM 910 C C . ASN A 1 120 ? 3.199 13.262 -13.791 1.00 30.20 120 ASN A C 1
ATOM 912 O O . ASN A 1 120 ? 3.823 12.316 -13.322 1.00 30.20 120 ASN A O 1
ATOM 916 N N . PRO A 1 121 ? 2.198 13.022 -14.655 1.00 37.97 121 PRO A N 1
ATOM 917 C CA . PRO A 1 121 ? 1.765 11.673 -14.963 1.00 37.97 121 PRO A CA 1
ATOM 918 C C . PRO A 1 121 ? 2.822 10.985 -15.830 1.00 37.97 121 PRO A C 1
ATOM 920 O O . PRO A 1 121 ? 2.907 11.248 -17.027 1.00 37.97 121 PRO A O 1
ATOM 923 N N . VAL A 1 122 ? 3.543 10.011 -15.280 1.00 38.81 122 VAL A N 1
ATOM 924 C CA . VAL A 1 122 ? 3.935 8.857 -16.097 1.00 38.81 122 VAL A CA 1
ATOM 925 C C . VAL A 1 122 ? 2.711 7.945 -16.128 1.00 38.81 122 VAL A C 1
ATOM 927 O O . VAL A 1 122 ? 2.579 6.995 -15.362 1.00 38.81 122 VAL A O 1
ATOM 930 N N . LYS A 1 123 ? 1.743 8.324 -16.976 1.00 44.72 123 LYS A N 1
ATOM 931 C CA . LYS A 1 123 ? 0.708 7.414 -17.475 1.00 44.72 123 LYS A CA 1
ATOM 932 C C . LYS A 1 123 ? 1.448 6.225 -18.064 1.00 44.72 123 LYS A C 1
ATOM 934 O O . LYS A 1 123 ? 2.213 6.457 -18.993 1.00 44.72 123 LYS A O 1
ATOM 939 N N . ASN A 1 124 ? 1.246 5.047 -17.482 1.00 44.22 124 ASN A N 1
ATOM 940 C CA . ASN A 1 124 ? 1.440 3.714 -18.059 1.00 44.22 124 ASN A CA 1
ATOM 941 C C . ASN A 1 124 ? 1.272 2.692 -16.923 1.00 44.22 124 ASN A C 1
ATOM 943 O O . ASN A 1 124 ? 2.235 2.138 -16.400 1.00 44.22 124 ASN A O 1
ATOM 947 N N . VAL A 1 125 ? 0.029 2.580 -16.450 1.00 46.28 125 VAL A N 1
ATOM 948 C CA . VAL A 1 125 ? -0.482 1.374 -15.797 1.00 46.28 125 VAL A CA 1
ATOM 949 C C . VAL A 1 125 ? -1.775 1.075 -16.540 1.00 46.28 125 VAL A C 1
ATOM 951 O O . VAL A 1 125 ? -2.763 1.792 -16.360 1.00 46.28 125 VAL A O 1
ATOM 954 N N . SER A 1 126 ? -1.750 0.120 -17.466 1.00 43.78 126 SER A N 1
ATOM 955 C CA . SER A 1 126 ? -2.930 -0.264 -18.238 1.00 43.78 126 SER A CA 1
ATOM 956 C C . SER A 1 126 ? -3.559 -1.537 -17.668 1.00 43.78 126 SER A C 1
ATOM 958 O O . SER A 1 126 ? -2.922 -2.585 -17.596 1.00 43.78 126 SER A O 1
ATOM 960 N N . LEU A 1 127 ? -4.832 -1.438 -17.279 1.00 43.59 127 LEU A N 1
ATOM 961 C CA . LEU A 1 127 ? -5.740 -2.557 -17.024 1.00 43.59 127 LEU A CA 1
ATOM 962 C C . LEU A 1 127 ? -7.117 -2.222 -17.629 1.00 43.59 127 LEU A C 1
ATOM 964 O O . LEU A 1 127 ? -7.508 -1.049 -17.624 1.00 43.59 127 LEU A O 1
ATOM 968 N N . PRO A 1 128 ? -7.886 -3.209 -18.120 1.00 36.03 128 PRO A N 1
ATOM 969 C CA . PRO A 1 128 ? -9.224 -2.975 -18.652 1.00 36.03 128 PRO A CA 1
ATOM 970 C C . PRO A 1 128 ? -10.220 -2.623 -17.532 1.00 36.03 128 PRO A C 1
ATOM 972 O O . PRO A 1 128 ? -10.484 -3.432 -16.649 1.00 36.03 128 PRO A O 1
ATOM 975 N N . GLY A 1 129 ? -10.809 -1.426 -17.593 1.00 39.75 129 GLY A N 1
ATOM 976 C CA . GLY A 1 129 ? -12.177 -1.129 -17.134 1.00 39.75 129 GLY A CA 1
ATOM 977 C C . GLY A 1 129 ? -12.532 -1.152 -15.637 1.00 39.75 129 GLY A C 1
ATOM 978 O O . GLY A 1 129 ? -13.612 -0.673 -15.305 1.00 39.75 129 GLY A O 1
ATOM 979 N N . ALA A 1 130 ? -11.680 -1.637 -14.732 1.00 44.19 130 ALA A N 1
ATOM 980 C CA . ALA A 1 130 ? -11.935 -1.647 -13.286 1.00 44.19 130 ALA A CA 1
ATOM 981 C C . ALA A 1 130 ? -10.942 -0.750 -12.528 1.00 44.19 130 ALA A C 1
ATOM 983 O O . ALA A 1 130 ? -9.797 -0.582 -12.949 1.00 44.19 130 ALA A O 1
ATOM 984 N N . ALA A 1 131 ? -11.375 -0.166 -11.406 1.00 56.59 131 ALA A N 1
ATOM 985 C CA . ALA A 1 131 ? -10.481 0.558 -10.505 1.00 56.59 131 ALA A CA 1
ATOM 986 C C . ALA A 1 131 ? -9.318 -0.360 -10.089 1.00 56.59 131 ALA A C 1
ATOM 988 O O . ALA A 1 131 ? -9.549 -1.490 -9.662 1.00 56.59 131 ALA A O 1
ATOM 989 N N . ILE A 1 132 ? -8.076 0.109 -10.250 1.00 62.00 132 ILE A N 1
ATOM 990 C CA . ILE A 1 132 ? -6.883 -0.673 -9.904 1.00 62.00 132 ILE A CA 1
ATOM 991 C C . ILE A 1 132 ? -6.905 -0.921 -8.387 1.00 62.00 132 ILE A C 1
ATOM 993 O O . ILE A 1 132 ? -6.953 0.058 -7.638 1.00 62.00 132 ILE A O 1
ATOM 997 N N . PRO A 1 133 ? -6.856 -2.185 -7.924 1.00 69.38 133 PRO A N 1
ATOM 998 C CA . PRO A 1 133 ? -6.784 -2.498 -6.502 1.00 69.38 133 PRO A CA 1
ATOM 999 C C . PRO A 1 133 ? -5.638 -1.760 -5.802 1.00 69.38 133 PRO A C 1
ATOM 1001 O O . PRO A 1 133 ? -4.509 -1.730 -6.298 1.00 69.38 133 PRO A O 1
ATOM 1004 N N . GLU A 1 134 ? -5.910 -1.201 -4.622 1.00 70.62 134 GLU A N 1
ATOM 1005 C CA . GLU A 1 134 ? -4.922 -0.452 -3.832 1.00 70.62 134 GLU A CA 1
ATOM 1006 C C . GLU A 1 134 ? -3.696 -1.305 -3.479 1.00 70.62 134 GLU A C 1
ATOM 1008 O O . GLU A 1 134 ? -2.575 -0.804 -3.493 1.00 70.62 134 GLU A O 1
ATOM 1013 N N . SER A 1 135 ? -3.883 -2.609 -3.268 1.00 71.75 135 SER A N 1
ATOM 1014 C CA . SER A 1 135 ? -2.800 -3.567 -3.021 1.00 71.75 135 SER A CA 1
ATOM 1015 C C . SER A 1 135 ? -1.777 -3.622 -4.162 1.00 71.75 135 SER A C 1
ATOM 1017 O O . SER A 1 135 ? -0.575 -3.689 -3.910 1.00 71.75 135 SER A O 1
ATOM 1019 N N . ILE A 1 136 ? -2.222 -3.511 -5.418 1.00 78.81 136 ILE A N 1
ATOM 1020 C CA . ILE A 1 136 ? -1.340 -3.467 -6.593 1.00 78.81 136 ILE A CA 1
ATOM 1021 C C . ILE A 1 136 ? -0.561 -2.150 -6.629 1.00 78.81 136 ILE A C 1
ATOM 1023 O O . ILE A 1 136 ? 0.645 -2.144 -6.879 1.00 78.81 136 ILE A O 1
ATOM 1027 N N . VAL A 1 137 ? -1.243 -1.032 -6.370 1.00 81.75 137 VAL A N 1
ATOM 1028 C CA . VAL A 1 137 ? -0.619 0.301 -6.347 1.00 81.75 137 VAL A CA 1
ATOM 1029 C C . VAL A 1 137 ? 0.415 0.397 -5.222 1.00 81.75 137 VAL A C 1
ATOM 1031 O O . VAL A 1 137 ? 1.522 0.894 -5.444 1.00 81.75 137 VAL A O 1
ATOM 1034 N N . SER A 1 138 ? 0.075 -0.113 -4.037 1.00 81.12 138 SER A N 1
ATOM 1035 C CA . SER A 1 138 ? 0.957 -0.179 -2.872 1.00 81.12 138 SER A CA 1
ATOM 1036 C C . SER A 1 138 ? 2.211 -0.994 -3.183 1.00 81.12 138 SER A C 1
ATOM 1038 O O . SER A 1 138 ? 3.325 -0.484 -3.048 1.00 81.12 138 SER A O 1
ATOM 1040 N N . LEU A 1 139 ? 2.047 -2.205 -3.727 1.00 83.88 139 LEU A N 1
ATOM 1041 C CA . LEU A 1 139 ? 3.173 -3.073 -4.064 1.00 83.88 139 LEU A CA 1
ATOM 1042 C C . LEU A 1 139 ? 4.123 -2.425 -5.083 1.00 83.88 139 LEU A C 1
ATOM 1044 O O . LEU A 1 139 ? 5.336 -2.449 -4.888 1.00 83.88 139 LEU A O 1
ATOM 1048 N N . ILE A 1 140 ? 3.597 -1.789 -6.137 1.00 84.81 140 ILE A N 1
ATOM 1049 C CA . ILE A 1 140 ? 4.428 -1.049 -7.104 1.00 84.81 140 ILE A CA 1
ATOM 1050 C C . ILE A 1 140 ? 5.191 0.086 -6.420 1.00 84.81 140 ILE A C 1
ATOM 1052 O O . ILE A 1 140 ? 6.384 0.250 -6.660 1.00 84.81 140 ILE A O 1
ATOM 1056 N N . THR A 1 141 ? 4.525 0.853 -5.557 1.00 84.38 141 THR A N 1
ATOM 1057 C CA . THR A 1 141 ? 5.141 1.996 -4.868 1.00 84.38 141 THR A CA 1
ATOM 1058 C C . THR A 1 141 ? 6.293 1.552 -3.966 1.00 84.38 141 THR A C 1
ATOM 1060 O O . THR A 1 141 ? 7.365 2.158 -3.989 1.00 84.38 141 THR A O 1
ATOM 1063 N N . HIS A 1 142 ? 6.103 0.468 -3.213 1.00 86.50 142 HIS A N 1
ATOM 1064 C CA . HIS A 1 142 ? 7.140 -0.099 -2.354 1.00 86.50 142 HIS A CA 1
ATOM 1065 C C . HIS A 1 142 ? 8.310 -0.678 -3.158 1.00 86.50 142 HIS A C 1
ATOM 1067 O O . HIS A 1 142 ? 9.461 -0.434 -2.799 1.00 86.50 142 HIS A O 1
ATOM 1073 N N . MET A 1 143 ? 8.045 -1.345 -4.287 1.00 89.94 143 MET A N 1
ATOM 1074 C CA . MET A 1 143 ? 9.099 -1.813 -5.195 1.00 89.94 143 MET A CA 1
ATOM 1075 C C . MET A 1 143 ? 9.928 -0.656 -5.771 1.00 89.94 143 MET A C 1
ATOM 1077 O O . MET A 1 143 ? 11.153 -0.744 -5.827 1.00 89.94 143 MET A O 1
ATOM 1081 N N . GLU A 1 144 ? 9.288 0.446 -6.172 1.00 86.81 144 GLU A N 1
ATOM 1082 C CA . GLU A 1 144 ? 9.986 1.628 -6.701 1.00 86.81 144 GLU A CA 1
ATOM 1083 C C . GLU A 1 144 ? 10.933 2.258 -5.685 1.00 86.81 144 GLU A C 1
ATOM 1085 O O . GLU A 1 144 ? 12.030 2.698 -6.035 1.00 86.81 144 GLU A O 1
ATOM 1090 N N . ARG A 1 145 ? 10.501 2.304 -4.425 1.00 86.69 145 ARG A N 1
ATOM 1091 C CA . ARG A 1 145 ? 11.264 2.903 -3.327 1.00 86.69 145 ARG A CA 1
ATOM 1092 C C . ARG A 1 145 ? 12.200 1.918 -2.637 1.00 86.69 145 ARG A C 1
ATOM 1094 O O . ARG A 1 145 ? 13.037 2.344 -1.849 1.00 86.69 145 ARG A O 1
ATOM 1101 N N . ARG A 1 146 ? 12.068 0.624 -2.941 1.00 81.50 146 ARG A N 1
ATOM 1102 C CA . ARG A 1 146 ? 12.710 -0.486 -2.222 1.00 81.50 146 ARG A CA 1
ATOM 1103 C C . ARG A 1 146 ? 12.440 -0.410 -0.717 1.00 81.50 146 ARG A C 1
ATOM 1105 O O . ARG A 1 146 ? 13.328 -0.611 0.106 1.00 81.50 146 ARG A O 1
ATOM 1112 N N . GLU A 1 147 ? 11.199 -0.084 -0.369 1.00 79.69 147 GLU A N 1
ATOM 1113 C CA . GLU A 1 147 ? 10.738 0.063 1.011 1.00 79.69 147 GLU A CA 1
ATOM 1114 C C . GLU A 1 147 ? 10.080 -1.228 1.489 1.00 79.69 147 GLU A C 1
ATOM 1116 O O . GLU A 1 147 ? 9.246 -1.802 0.790 1.00 79.69 147 GLU A O 1
ATOM 1121 N N . TYR A 1 148 ? 10.405 -1.654 2.709 1.00 67.31 148 TYR A N 1
ATOM 1122 C CA . TYR A 1 148 ? 9.778 -2.815 3.336 1.00 67.31 148 TYR A CA 1
ATOM 1123 C C . TYR A 1 148 ? 8.245 -2.716 3.320 1.00 67.31 148 TYR A C 1
ATOM 1125 O O . TYR A 1 148 ? 7.678 -1.657 3.586 1.00 67.31 148 TYR A O 1
ATOM 1133 N N . ILE A 1 149 ? 7.590 -3.842 3.043 1.00 73.69 149 ILE A N 1
ATOM 1134 C CA . ILE A 1 149 ? 6.141 -4.014 3.126 1.00 73.69 149 ILE A CA 1
ATOM 1135 C C . ILE A 1 149 ? 5.852 -5.305 3.891 1.00 73.69 149 ILE A C 1
ATOM 1137 O O . ILE A 1 149 ? 6.445 -6.354 3.633 1.00 73.69 149 ILE A O 1
ATOM 1141 N N . GLN A 1 150 ? 4.977 -5.209 4.888 1.00 66.56 150 GLN A N 1
ATOM 1142 C CA . GLN A 1 150 ? 4.661 -6.323 5.774 1.00 66.56 150 GLN A CA 1
ATOM 1143 C C . GLN A 1 150 ? 4.015 -7.478 5.001 1.00 66.56 150 GLN A C 1
ATOM 1145 O O . GLN A 1 150 ? 3.202 -7.262 4.107 1.00 66.56 150 GLN A O 1
ATOM 1150 N N . GLY A 1 151 ? 4.379 -8.713 5.356 1.00 64.75 151 GLY A N 1
ATOM 1151 C CA . GLY A 1 151 ? 3.815 -9.915 4.733 1.00 64.7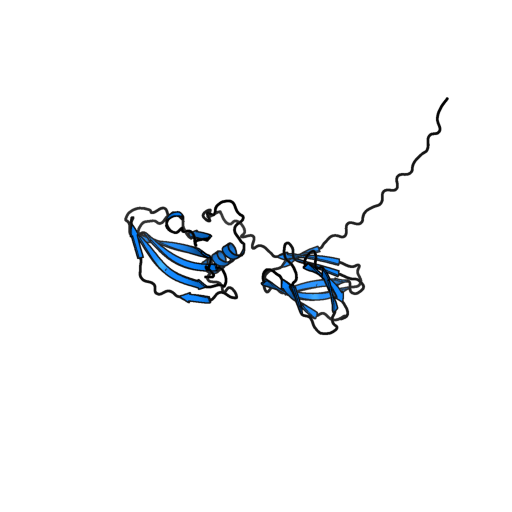5 151 GLY A CA 1
ATOM 1152 C C . GLY A 1 151 ? 4.341 -10.209 3.325 1.00 64.75 151 GLY A C 1
ATOM 1153 O O . GLY A 1 151 ? 3.879 -11.161 2.704 1.00 64.75 151 GLY A O 1
ATOM 1154 N N . VAL A 1 152 ? 5.316 -9.437 2.835 1.00 76.19 152 VAL A N 1
ATOM 1155 C CA . VAL A 1 152 ? 5.960 -9.667 1.539 1.00 76.19 152 VAL A CA 1
ATOM 1156 C C . VAL A 1 152 ? 7.420 -10.046 1.737 1.00 76.19 152 VAL A C 1
ATOM 1158 O O . VAL A 1 152 ? 8.200 -9.323 2.356 1.00 76.19 152 VAL A O 1
ATOM 1161 N N . ASN A 1 153 ? 7.805 -11.193 1.188 1.00 75.69 153 ASN A N 1
ATOM 1162 C CA . ASN A 1 153 ? 9.182 -11.660 1.205 1.00 75.69 153 ASN A CA 1
ATOM 1163 C C . ASN A 1 153 ? 9.929 -11.144 -0.031 1.00 75.69 153 ASN A C 1
ATOM 1165 O O . ASN A 1 153 ? 9.535 -11.431 -1.161 1.00 75.69 153 ASN A O 1
ATOM 1169 N N . VAL A 1 154 ? 11.011 -10.393 0.176 1.00 88.25 154 VAL A N 1
ATOM 1170 C CA . VAL A 1 154 ? 11.849 -9.892 -0.921 1.00 88.25 154 VAL A CA 1
ATOM 1171 C C . VAL A 1 154 ? 13.036 -10.823 -1.129 1.00 88.25 154 VAL A C 1
ATOM 1173 O O . VAL A 1 154 ? 13.859 -11.016 -0.234 1.00 88.25 154 VAL A O 1
ATOM 1176 N N . LYS A 1 155 ? 13.157 -11.366 -2.340 1.00 87.75 155 LYS A N 1
ATOM 1177 C CA . LYS A 1 155 ? 14.291 -12.189 -2.767 1.00 87.75 155 LYS A CA 1
ATOM 1178 C C . LYS A 1 155 ? 15.053 -11.482 -3.870 1.00 87.75 155 LYS A C 1
ATOM 1180 O O . LYS A 1 155 ? 14.479 -11.107 -4.891 1.00 87.75 155 LYS A O 1
ATOM 1185 N N . HIS A 1 156 ? 16.364 -11.371 -3.694 1.00 88.62 156 HIS A N 1
ATOM 1186 C CA . HIS A 1 15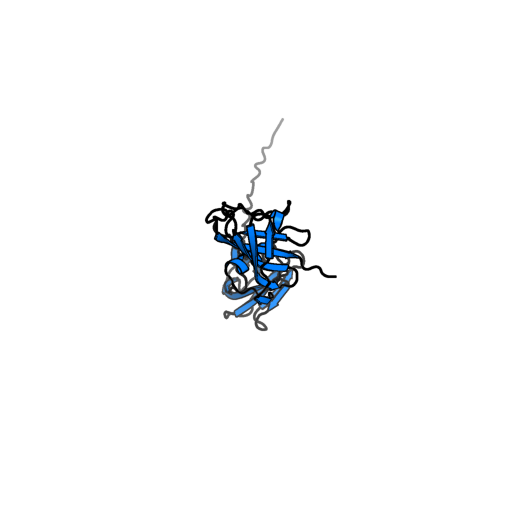6 ? 17.247 -10.937 -4.766 1.00 88.62 156 HIS A CA 1
ATOM 1187 C C . HIS A 1 156 ? 17.365 -12.048 -5.804 1.00 88.62 156 HIS A C 1
ATOM 1189 O O . HIS A 1 156 ? 17.606 -13.210 -5.473 1.00 88.62 156 HIS A O 1
ATOM 1195 N N . GLN A 1 157 ? 17.203 -11.680 -7.068 1.00 82.69 157 GLN A N 1
ATOM 1196 C CA . GLN A 1 157 ? 17.373 -12.585 -8.186 1.00 82.69 157 GLN A CA 1
ATOM 1197 C C . GLN A 1 157 ? 18.721 -12.334 -8.848 1.00 82.69 157 GLN A C 1
ATOM 1199 O O . GLN A 1 157 ? 19.012 -11.243 -9.327 1.00 82.69 157 GLN A O 1
ATOM 1204 N N . TYR A 1 158 ? 19.517 -13.395 -8.945 1.00 78.69 158 TYR A N 1
ATOM 1205 C CA . TYR A 1 158 ? 20.703 -13.451 -9.802 1.00 78.69 158 TYR A CA 1
ATOM 1206 C C . TYR A 1 158 ? 20.349 -14.154 -11.118 1.00 78.69 158 TYR A C 1
ATOM 1208 O O . TYR A 1 158 ? 21.047 -15.058 -11.579 1.00 78.69 158 TYR A O 1
ATOM 1216 N N . GLY A 1 159 ? 19.184 -13.791 -11.664 1.00 68.38 159 GLY A N 1
ATOM 1217 C CA . GLY A 1 159 ? 18.579 -14.434 -12.822 1.00 68.38 159 GLY A CA 1
ATOM 1218 C C . GLY A 1 159 ? 19.448 -14.329 -14.073 1.00 68.38 159 GLY A C 1
ATOM 1219 O O . GLY A 1 159 ? 20.304 -13.452 -14.207 1.00 68.38 159 GLY A O 1
ATOM 1220 N N . ARG A 1 160 ? 19.219 -15.241 -15.021 1.00 81.56 160 ARG A N 1
ATOM 1221 C CA . ARG A 1 160 ? 19.897 -15.199 -16.319 1.00 81.56 160 ARG A CA 1
ATOM 1222 C C . ARG A 1 160 ? 19.392 -14.006 -17.124 1.00 81.56 160 ARG A C 1
ATOM 1224 O O . ARG A 1 160 ? 18.201 -13.721 -17.143 1.00 81.56 160 ARG A O 1
ATOM 1231 N N . VAL A 1 161 ? 20.312 -13.348 -17.821 1.00 91.19 161 VAL A N 1
ATOM 1232 C CA . VAL A 1 161 ? 19.993 -12.277 -18.767 1.00 91.19 161 VAL A CA 1
ATOM 1233 C C . VAL A 1 161 ? 19.160 -12.848 -19.914 1.00 91.19 161 VAL A C 1
ATOM 1235 O O . VAL A 1 161 ? 19.634 -13.718 -20.649 1.00 91.19 161 VAL A O 1
ATOM 1238 N N . GLU A 1 162 ? 17.956 -12.321 -20.109 1.00 93.00 162 GLU A N 1
ATOM 1239 C CA . GLU A 1 162 ? 17.104 -12.661 -21.244 1.00 93.00 162 GLU A CA 1
ATOM 1240 C C . GLU A 1 162 ? 17.271 -11.629 -22.358 1.00 93.00 162 GLU A C 1
ATOM 1242 O O . GLU A 1 162 ? 17.233 -10.421 -22.126 1.00 93.00 162 GLU A O 1
ATOM 1247 N N . ARG A 1 163 ? 17.453 -12.099 -23.594 1.00 94.25 163 ARG A N 1
ATOM 1248 C CA . ARG A 1 163 ? 17.584 -11.237 -24.774 1.00 94.25 163 ARG A CA 1
ATOM 1249 C C . ARG A 1 163 ? 16.382 -11.425 -25.675 1.00 94.25 163 ARG A C 1
ATOM 1251 O O . ARG A 1 163 ? 16.123 -12.530 -26.144 1.00 94.25 163 ARG A O 1
ATOM 1258 N N . TRP A 1 164 ? 15.655 -10.345 -25.906 1.00 93.06 164 TRP A N 1
ATOM 1259 C CA . TRP A 1 164 ? 14.458 -10.323 -26.729 1.00 93.06 164 TRP A CA 1
ATOM 1260 C C . TRP A 1 164 ? 14.754 -9.692 -28.096 1.00 93.06 164 TRP A C 1
ATOM 1262 O O . TRP A 1 164 ? 15.794 -9.064 -28.324 1.00 93.06 164 TRP A O 1
ATOM 1272 N N . LYS A 1 165 ? 13.829 -9.877 -29.044 1.00 85.56 165 LYS A N 1
ATOM 1273 C CA . LYS A 1 165 ? 13.920 -9.261 -30.377 1.00 85.56 165 LYS A CA 1
ATOM 1274 C C . LYS A 1 165 ? 13.911 -7.728 -30.263 1.00 85.56 165 LYS A C 1
ATOM 1276 O O . LYS A 1 165 ? 13.381 -7.172 -29.307 1.00 85.56 165 LYS A O 1
ATOM 1281 N N . GLY A 1 166 ? 14.509 -7.042 -31.239 1.00 85.56 166 GLY A N 1
ATOM 1282 C CA . GLY A 1 166 ? 14.578 -5.572 -31.250 1.00 85.56 166 GLY A CA 1
ATOM 1283 C C . GLY A 1 166 ? 15.626 -4.970 -30.305 1.00 85.56 166 GLY A C 1
ATOM 1284 O O . GLY A 1 166 ? 15.620 -3.768 -30.074 1.00 85.56 166 GLY A O 1
ATOM 1285 N N . GLY A 1 167 ? 16.536 -5.787 -29.762 1.00 91.56 167 GLY A N 1
ATOM 1286 C CA . GLY A 1 167 ? 17.635 -5.316 -28.916 1.00 91.56 167 GLY A CA 1
ATOM 1287 C C . GLY A 1 167 ? 17.238 -5.031 -27.468 1.00 91.56 167 GLY A C 1
ATOM 1288 O O . GLY A 1 167 ? 18.013 -4.414 -26.742 1.00 91.56 167 GLY A O 1
ATOM 1289 N N . LEU A 1 168 ? 16.076 -5.490 -27.014 1.00 95.62 168 LEU A N 1
ATOM 1290 C CA . LEU A 1 168 ? 15.676 -5.384 -25.616 1.00 95.62 168 LEU A CA 1
ATOM 1291 C C . LEU A 1 168 ? 16.301 -6.517 -24.794 1.00 95.62 168 LEU A C 1
ATOM 1293 O O . LEU A 1 168 ? 16.228 -7.685 -25.168 1.00 95.62 168 LEU A O 1
ATOM 1297 N N . THR A 1 169 ? 16.929 -6.177 -23.676 1.00 96.19 169 THR A N 1
ATOM 1298 C CA . THR A 1 169 ? 17.500 -7.141 -22.730 1.00 96.19 169 THR A CA 1
ATOM 1299 C C . THR A 1 169 ? 16.831 -6.975 -21.373 1.00 96.19 169 THR A C 1
ATOM 1301 O O . THR A 1 169 ? 16.633 -5.844 -20.938 1.00 96.19 169 THR A O 1
ATOM 1304 N N . LEU A 1 170 ? 16.478 -8.080 -20.722 1.00 96.19 170 LEU A N 1
ATOM 1305 C CA . LEU A 1 170 ? 15.844 -8.116 -19.407 1.00 96.19 170 LEU A CA 1
ATOM 1306 C C . LEU A 1 170 ? 16.804 -8.775 -18.416 1.00 96.19 170 LEU A C 1
ATOM 1308 O O . LEU A 1 170 ? 17.363 -9.841 -18.687 1.00 96.19 170 LEU A O 1
ATOM 1312 N N . LEU A 1 171 ? 16.968 -8.155 -17.255 1.00 94.81 171 LEU A N 1
ATOM 1313 C CA . LEU A 1 171 ? 17.754 -8.679 -16.151 1.00 94.81 171 LEU A CA 1
ATOM 1314 C C . LEU A 1 171 ? 16.913 -8.629 -14.869 1.00 94.81 171 LEU A C 1
ATOM 1316 O O . LEU A 1 171 ? 16.754 -7.549 -14.293 1.00 94.81 171 LEU A O 1
ATOM 1320 N N . PRO A 1 172 ? 16.363 -9.770 -14.417 1.00 94.81 172 PRO A N 1
ATOM 1321 C CA . PRO A 1 172 ? 15.643 -9.843 -13.150 1.00 94.81 172 PRO A CA 1
ATOM 1322 C C . PRO A 1 172 ? 16.543 -9.415 -11.987 1.00 94.81 172 PRO A C 1
ATOM 1324 O O . PRO A 1 172 ? 17.700 -9.830 -11.922 1.00 94.81 172 PRO A O 1
ATOM 1327 N N . LYS A 1 173 ? 16.022 -8.573 -11.089 1.00 93.31 173 LYS A N 1
ATOM 1328 C CA . LYS A 1 173 ? 16.756 -8.062 -9.919 1.00 93.31 173 LYS A CA 1
ATOM 1329 C C . LYS A 1 173 ? 16.154 -8.551 -8.614 1.00 93.31 173 LYS A C 1
ATOM 1331 O O . LYS A 1 173 ? 16.891 -8.975 -7.731 1.00 93.31 173 LYS A O 1
ATOM 1336 N N . GLU A 1 174 ? 14.832 -8.494 -8.491 1.00 93.50 174 GLU A N 1
ATOM 1337 C CA . GLU A 1 174 ? 14.129 -8.842 -7.256 1.00 93.50 174 GLU A CA 1
ATOM 1338 C C . GLU A 1 174 ? 12.760 -9.462 -7.542 1.00 93.50 174 GLU A C 1
ATOM 1340 O O . GLU A 1 174 ? 12.090 -9.095 -8.511 1.00 93.50 174 GLU A O 1
ATOM 1345 N N . SER A 1 175 ? 12.326 -10.353 -6.652 1.00 93.00 175 SER A N 1
ATOM 1346 C CA . SER A 1 175 ? 10.929 -10.769 -6.513 1.00 93.00 175 SER A CA 1
ATOM 1347 C C . SER A 1 175 ? 10.403 -10.450 -5.126 1.00 93.00 175 SER A C 1
ATOM 1349 O O . SER A 1 175 ? 11.088 -10.673 -4.133 1.00 93.00 175 SER A O 1
ATOM 1351 N N . TRP A 1 176 ? 9.170 -9.968 -5.092 1.00 92.12 176 TRP A N 1
ATOM 1352 C CA . TRP A 1 176 ? 8.427 -9.561 -3.911 1.00 92.12 176 TRP A CA 1
ATOM 1353 C C . TRP A 1 176 ? 7.225 -10.499 -3.787 1.00 92.12 176 TRP A C 1
ATOM 1355 O O . TRP A 1 176 ? 6.294 -10.427 -4.584 1.00 92.12 176 TRP A O 1
ATOM 1365 N N . GLU A 1 177 ? 7.272 -11.440 -2.852 1.00 86.81 177 GLU A N 1
ATOM 1366 C CA . GLU A 1 177 ? 6.298 -12.529 -2.723 1.00 86.81 177 GLU A CA 1
ATOM 1367 C C . GLU A 1 177 ? 5.327 -12.253 -1.569 1.00 86.81 177 GLU A C 1
ATOM 1369 O O . GLU A 1 177 ? 5.732 -12.314 -0.410 1.00 86.81 177 GLU A O 1
ATOM 1374 N N . GLY A 1 178 ? 4.065 -11.938 -1.880 1.00 76.44 178 GLY A N 1
ATOM 1375 C CA . GLY A 1 178 ? 2.963 -11.834 -0.915 1.00 76.44 178 GLY A CA 1
ATOM 1376 C C . GLY A 1 178 ? 1.969 -12.997 -1.030 1.00 76.44 178 GLY A C 1
ATOM 1377 O O . GLY A 1 178 ? 2.183 -13.925 -1.810 1.00 76.44 178 GLY A O 1
ATOM 1378 N N . SER A 1 179 ? 0.868 -12.940 -0.270 1.00 73.62 179 SER A N 1
ATOM 1379 C CA . SER A 1 179 ? -0.169 -13.991 -0.245 1.00 73.62 179 SER A CA 1
ATOM 1380 C C . SER A 1 179 ? -0.892 -14.160 -1.585 1.00 73.62 179 SER A C 1
ATOM 1382 O O . SER A 1 179 ? -1.005 -15.271 -2.091 1.00 73.62 179 SER A O 1
ATOM 1384 N N . ASP A 1 180 ? -1.354 -13.050 -2.165 1.00 76.88 180 ASP A N 1
ATOM 1385 C CA . ASP A 1 180 ? -2.222 -13.048 -3.355 1.00 76.88 180 ASP A CA 1
ATOM 1386 C C . ASP A 1 180 ? -1.576 -12.359 -4.560 1.00 76.88 180 ASP A C 1
ATOM 1388 O O . ASP A 1 180 ? -2.042 -12.484 -5.696 1.00 76.88 180 ASP A O 1
ATOM 1392 N N . LEU A 1 181 ? -0.485 -11.628 -4.320 1.00 85.25 181 LEU A N 1
ATOM 1393 C CA . LEU A 1 181 ? 0.246 -10.875 -5.328 1.00 85.25 181 LEU A CA 1
ATOM 1394 C C . LEU A 1 181 ? 1.736 -11.199 -5.280 1.00 85.25 181 LEU A C 1
ATOM 1396 O O . LEU A 1 181 ? 2.344 -11.298 -4.214 1.00 85.25 181 LEU A O 1
ATOM 1400 N N . LYS A 1 182 ? 2.334 -11.273 -6.466 1.00 90.19 182 LYS A N 1
ATOM 1401 C CA . LYS A 1 182 ? 3.778 -11.333 -6.667 1.00 90.19 182 LYS A CA 1
ATOM 1402 C C . LYS A 1 182 ? 4.230 -10.105 -7.450 1.00 90.19 182 LYS A C 1
ATOM 1404 O O . LYS A 1 182 ? 3.685 -9.813 -8.512 1.00 90.19 182 LYS A O 1
ATOM 1409 N N . GLY A 1 183 ? 5.231 -9.404 -6.938 1.00 92.94 183 GLY A N 1
ATOM 1410 C CA . GLY A 1 183 ? 5.927 -8.312 -7.607 1.00 92.94 183 GLY A CA 1
ATOM 1411 C C . GLY A 1 183 ? 7.272 -8.761 -8.172 1.00 92.94 183 GLY A C 1
ATOM 1412 O O . GLY A 1 183 ? 7.944 -9.622 -7.604 1.00 92.94 183 GLY A O 1
ATOM 1413 N N . GLU A 1 184 ? 7.683 -8.171 -9.287 1.00 94.50 184 GLU A N 1
ATOM 1414 C CA . GLU A 1 184 ? 8.996 -8.382 -9.889 1.00 94.50 184 GLU A CA 1
ATOM 1415 C C . GLU A 1 184 ? 9.600 -7.050 -10.326 1.00 94.50 184 GLU A C 1
ATOM 1417 O O . GLU A 1 184 ? 8.935 -6.238 -10.979 1.00 94.50 184 GLU A O 1
ATOM 1422 N N . ILE A 1 185 ? 10.879 -6.860 -9.992 1.00 95.31 185 ILE A N 1
ATOM 1423 C CA . ILE A 1 185 ? 11.697 -5.750 -10.481 1.00 95.31 185 ILE A CA 1
ATOM 1424 C C . ILE A 1 185 ? 12.679 -6.307 -11.504 1.00 95.31 185 ILE A C 1
ATOM 1426 O O . ILE A 1 185 ? 13.523 -7.153 -11.190 1.00 95.31 185 ILE A O 1
ATOM 1430 N N . ILE A 1 186 ? 12.574 -5.815 -12.733 1.00 95.19 186 ILE A N 1
ATOM 1431 C CA . ILE A 1 186 ? 13.400 -6.228 -13.865 1.00 95.19 186 ILE A CA 1
ATOM 1432 C C . ILE A 1 186 ? 14.091 -4.986 -14.417 1.00 95.19 186 ILE A C 1
ATOM 1434 O O . ILE A 1 186 ? 13.445 -3.999 -14.756 1.00 95.19 186 ILE A O 1
ATOM 1438 N N . GLU A 1 187 ? 15.410 -5.029 -14.548 1.00 95.69 187 GLU A N 1
ATOM 1439 C CA . GLU A 1 187 ? 16.134 -4.016 -15.307 1.00 95.69 187 GLU A CA 1
ATOM 1440 C C . GLU A 1 187 ? 15.991 -4.321 -16.797 1.00 95.69 187 GLU A C 1
ATOM 1442 O O . GLU A 1 187 ? 16.324 -5.414 -17.255 1.00 95.69 187 GLU A O 1
ATOM 1447 N N . VAL A 1 188 ? 15.489 -3.354 -17.554 1.00 96.00 188 VAL A N 1
ATOM 1448 C CA . VAL A 1 188 ? 15.413 -3.421 -19.011 1.00 96.00 188 VAL A CA 1
ATOM 1449 C C . VAL A 1 188 ? 16.514 -2.567 -19.620 1.00 96.00 188 VAL A C 1
ATOM 1451 O O . VAL A 1 188 ? 16.769 -1.459 -19.159 1.00 96.00 188 VAL A O 1
ATOM 1454 N N . TYR A 1 189 ? 17.163 -3.075 -20.663 1.00 96.75 189 TYR A N 1
ATOM 1455 C CA . TYR A 1 189 ? 18.295 -2.437 -21.330 1.00 96.75 189 TYR A CA 1
ATOM 1456 C C . TYR A 1 189 ? 18.102 -2.418 -22.846 1.00 96.75 189 TYR A C 1
ATOM 1458 O O . TYR A 1 189 ? 17.781 -3.444 -23.453 1.00 96.75 189 TYR A O 1
ATOM 1466 N N . ASN A 1 190 ? 18.344 -1.262 -23.465 1.00 97.00 190 ASN A N 1
ATOM 1467 C CA . ASN A 1 190 ? 18.346 -1.122 -24.916 1.00 97.00 190 ASN A CA 1
ATOM 1468 C C . ASN A 1 190 ? 19.745 -1.398 -25.490 1.00 97.00 190 ASN A C 1
ATOM 1470 O O . ASN A 1 190 ? 20.608 -0.525 -25.524 1.00 97.00 190 ASN A O 1
ATOM 1474 N N . SER A 1 191 ? 19.954 -2.613 -25.989 1.00 94.56 191 SER A N 1
ATOM 1475 C CA . SER A 1 191 ? 21.182 -3.029 -26.685 1.00 94.56 191 SER A CA 1
ATOM 1476 C C . SER A 1 191 ? 21.214 -2.661 -28.175 1.00 94.56 191 SER A C 1
ATOM 1478 O O . SER A 1 191 ? 22.204 -2.941 -28.854 1.00 94.56 191 SER A O 1
ATOM 1480 N N . SER A 1 192 ? 20.148 -2.051 -28.704 1.00 93.62 192 SER A N 1
ATOM 1481 C CA . SER A 1 192 ? 20.086 -1.617 -30.100 1.00 93.62 192 SER A CA 1
ATOM 1482 C C . SER A 1 192 ? 20.826 -0.289 -30.327 1.00 93.62 192 SER A C 1
ATOM 1484 O O . SER A 1 192 ? 21.328 0.347 -29.397 1.00 93.62 192 SER A O 1
ATOM 1486 N N . LYS A 1 193 ? 20.909 0.132 -31.594 1.00 95.31 193 LYS A N 1
ATOM 1487 C CA . LYS A 1 193 ? 21.497 1.421 -31.997 1.00 95.31 193 LYS A CA 1
ATOM 1488 C C . LYS A 1 193 ? 20.464 2.550 -32.097 1.00 95.31 193 LYS A C 1
ATOM 1490 O O . LYS A 1 193 ? 20.851 3.681 -32.370 1.00 95.31 193 LYS A O 1
ATOM 1495 N N . GLU A 1 194 ? 19.186 2.261 -31.865 1.00 95.06 194 GLU A N 1
ATOM 1496 C CA . GLU A 1 194 ? 18.076 3.204 -32.031 1.00 95.06 194 GLU A CA 1
ATOM 1497 C C . GLU A 1 194 ? 17.298 3.380 -30.718 1.00 95.06 194 GLU A C 1
ATOM 1499 O O . GLU A 1 194 ? 17.344 2.501 -29.854 1.00 95.06 194 GLU A O 1
ATOM 1504 N N . PRO A 1 195 ? 16.588 4.503 -30.513 1.00 93.62 195 PRO A N 1
ATOM 1505 C CA . PRO A 1 195 ? 15.693 4.649 -29.373 1.00 93.62 195 PRO A CA 1
ATOM 1506 C C . PRO A 1 195 ? 14.581 3.594 -29.382 1.00 93.62 195 PRO A C 1
ATOM 1508 O O . PRO A 1 195 ? 13.890 3.409 -30.381 1.00 93.62 195 PRO A O 1
ATOM 1511 N N . LEU A 1 196 ? 14.365 2.938 -28.244 1.00 92.12 196 LEU A N 1
ATOM 1512 C CA . LEU A 1 196 ? 13.363 1.893 -28.078 1.00 92.12 196 LEU A CA 1
ATOM 1513 C C . LEU A 1 196 ? 12.219 2.393 -27.194 1.00 92.12 196 LEU A C 1
ATOM 1515 O O . LEU A 1 196 ? 12.408 2.646 -26.004 1.00 92.12 196 LEU A O 1
ATOM 1519 N N . LYS A 1 197 ? 11.018 2.511 -27.763 1.00 92.50 197 LYS A N 1
ATOM 1520 C CA . LYS A 1 197 ? 9.796 2.804 -27.002 1.00 92.50 197 LYS A CA 1
ATOM 1521 C C . LYS A 1 197 ? 9.269 1.517 -26.372 1.00 92.50 197 LYS A C 1
ATOM 1523 O O . LYS A 1 197 ? 8.917 0.592 -27.096 1.00 92.50 197 LYS A O 1
ATOM 1528 N N . LEU A 1 198 ? 9.208 1.464 -25.045 1.00 87.50 198 LEU A N 1
ATOM 1529 C CA . LEU A 1 198 ? 8.718 0.301 -24.310 1.00 87.50 198 LEU A CA 1
ATOM 1530 C C . LEU A 1 198 ? 7.194 0.185 -24.428 1.00 87.50 198 LEU A C 1
ATOM 1532 O O . LEU A 1 198 ? 6.478 1.189 -24.437 1.00 87.50 198 LEU A O 1
ATOM 1536 N N . SER A 1 199 ? 6.701 -1.051 -24.493 1.00 86.88 199 SER A N 1
ATOM 1537 C CA . SER A 1 199 ? 5.272 -1.362 -24.519 1.00 86.88 199 SER A CA 1
ATOM 1538 C C . SER A 1 199 ? 4.928 -2.361 -23.424 1.00 86.88 199 SER A C 1
ATOM 1540 O O . SER A 1 199 ? 5.553 -3.414 -23.319 1.00 86.88 199 SER A O 1
ATOM 1542 N N . GLU A 1 200 ? 3.902 -2.049 -22.633 1.00 80.06 200 GLU A N 1
ATOM 1543 C CA . GLU A 1 200 ? 3.401 -2.933 -21.573 1.00 80.06 200 GLU A CA 1
ATOM 1544 C C . GLU A 1 200 ? 2.920 -4.274 -22.143 1.00 80.06 200 GLU A C 1
ATOM 1546 O O . GLU A 1 200 ? 3.168 -5.322 -21.557 1.00 80.06 200 GLU A O 1
ATOM 1551 N N . SER A 1 201 ? 2.314 -4.265 -23.337 1.00 85.19 201 SER A N 1
ATOM 1552 C CA . SER A 1 201 ? 1.791 -5.475 -23.993 1.00 85.19 201 SER A CA 1
ATOM 1553 C C . SER A 1 201 ? 2.832 -6.581 -24.196 1.00 85.19 201 SER A C 1
ATOM 1555 O O . SER A 1 201 ? 2.467 -7.749 -24.258 1.00 85.19 201 SER A O 1
ATOM 1557 N N . TRP A 1 202 ? 4.124 -6.244 -24.258 1.00 87.19 202 TRP A N 1
ATOM 1558 C CA . TRP A 1 202 ? 5.196 -7.235 -24.396 1.00 87.19 202 TRP A CA 1
ATOM 1559 C C . TRP A 1 202 ? 5.410 -8.067 -23.130 1.00 87.19 202 TRP A C 1
ATOM 1561 O O . TRP A 1 202 ? 5.980 -9.151 -23.194 1.00 87.19 202 TRP A O 1
ATOM 1571 N N . PHE A 1 203 ? 4.975 -7.552 -21.982 1.00 86.88 203 PHE A N 1
ATOM 1572 C CA . PHE A 1 203 ? 5.166 -8.170 -20.673 1.00 86.88 203 PHE A CA 1
ATOM 1573 C C . PHE A 1 203 ? 3.851 -8.637 -20.048 1.00 86.88 203 PHE A C 1
ATOM 1575 O O . PHE A 1 203 ? 3.876 -9.190 -18.947 1.00 86.88 203 PHE A O 1
ATOM 1582 N N . ALA A 1 204 ? 2.726 -8.402 -20.728 1.00 83.56 204 ALA A N 1
ATOM 1583 C CA . ALA A 1 204 ? 1.395 -8.781 -20.286 1.00 83.56 204 ALA A CA 1
ATOM 1584 C C . ALA A 1 204 ? 1.094 -10.250 -20.621 1.00 83.56 204 ALA A C 1
ATOM 1586 O O . ALA A 1 204 ? 1.458 -10.757 -21.680 1.00 83.56 204 ALA A O 1
ATOM 1587 N N . ASN A 1 205 ? 0.405 -10.921 -19.704 1.00 81.00 205 ASN A N 1
ATOM 1588 C CA . ASN A 1 205 ? -0.244 -12.220 -19.883 1.00 81.00 205 ASN A CA 1
ATOM 1589 C C . ASN A 1 205 ? -1.388 -12.329 -18.853 1.00 81.00 205 ASN A C 1
ATOM 1591 O O . ASN A 1 205 ? -1.566 -11.414 -18.048 1.00 81.00 205 ASN A O 1
ATOM 1595 N N . ASP A 1 206 ? -2.133 -13.434 -18.842 1.00 76.88 206 ASP A N 1
ATOM 1596 C CA . ASP A 1 206 ? -3.343 -13.582 -18.012 1.00 76.88 206 ASP A CA 1
ATOM 1597 C C . ASP A 1 206 ? -3.100 -13.455 -16.494 1.00 76.88 206 ASP A C 1
ATOM 1599 O O . ASP A 1 206 ? -3.994 -13.052 -15.736 1.00 76.88 206 ASP A O 1
ATOM 1603 N N . SER A 1 207 ? -1.883 -13.761 -16.026 1.00 78.44 207 SER A N 1
ATOM 1604 C CA . SER A 1 207 ? -1.529 -13.629 -14.609 1.00 78.44 207 SER A CA 1
ATOM 1605 C C . SER A 1 207 ? -1.095 -12.214 -14.236 1.00 78.44 207 SER A C 1
ATOM 1607 O O . SER A 1 207 ? -1.178 -11.846 -13.063 1.00 78.44 207 SER A O 1
ATOM 1609 N N . VAL A 1 208 ? -0.677 -11.397 -15.206 1.00 82.62 208 VAL A N 1
ATOM 1610 C CA . VAL A 1 208 ? -0.198 -10.033 -14.972 1.00 82.62 208 VAL A CA 1
ATOM 1611 C C . VAL A 1 208 ? -1.369 -9.099 -14.709 1.00 82.62 208 VAL A C 1
ATOM 1613 O O . VAL A 1 208 ? -2.290 -8.964 -15.510 1.00 82.62 208 VAL A O 1
ATOM 1616 N N . LYS A 1 209 ? -1.312 -8.429 -13.560 1.00 82.94 209 LYS A N 1
ATOM 1617 C CA . LYS A 1 209 ? -2.307 -7.450 -13.125 1.00 82.94 209 LYS A CA 1
ATOM 1618 C C . LYS A 1 209 ? -1.820 -6.020 -13.284 1.00 82.94 209 LYS A C 1
ATOM 1620 O O . LYS A 1 209 ? -2.639 -5.137 -13.440 1.00 82.94 209 LYS A O 1
ATOM 1625 N N . ALA A 1 210 ? -0.520 -5.750 -13.268 1.00 83.00 210 ALA A N 1
ATOM 1626 C CA . ALA A 1 210 ? -0.036 -4.410 -13.583 1.00 83.00 210 ALA A CA 1
ATOM 1627 C C . ALA A 1 210 ? 1.399 -4.421 -14.082 1.00 83.00 210 ALA A C 1
ATOM 1629 O O . ALA A 1 210 ? 2.202 -5.282 -13.715 1.00 83.00 210 ALA A O 1
ATOM 1630 N N . ILE A 1 211 ? 1.707 -3.423 -14.903 1.00 85.31 211 ILE A N 1
ATOM 1631 C CA . ILE A 1 211 ? 3.036 -3.144 -15.428 1.00 85.31 211 ILE A CA 1
ATOM 1632 C C . ILE A 1 211 ? 3.289 -1.650 -15.268 1.00 85.31 211 ILE A C 1
ATOM 1634 O O . ILE A 1 211 ? 2.395 -0.842 -15.505 1.00 85.31 211 ILE A O 1
ATOM 1638 N N . LYS A 1 212 ? 4.512 -1.290 -14.885 1.00 86.50 212 LYS A N 1
ATOM 1639 C CA . LYS A 1 212 ? 4.997 0.087 -14.885 1.00 86.50 212 LYS A CA 1
ATOM 1640 C C . LYS A 1 212 ? 6.452 0.117 -15.323 1.00 86.50 212 LYS A C 1
ATOM 1642 O O . LYS A 1 212 ? 7.247 -0.718 -14.904 1.00 86.50 212 LYS A O 1
ATOM 1647 N N . PHE A 1 213 ? 6.815 1.118 -16.116 1.00 86.56 213 PHE A N 1
ATOM 1648 C CA . PHE A 1 213 ? 8.211 1.413 -16.428 1.00 86.56 213 PHE A CA 1
ATOM 1649 C C . PHE A 1 213 ? 8.649 2.691 -15.718 1.00 86.56 213 PHE A C 1
ATOM 1651 O O . PHE A 1 213 ? 7.904 3.671 -15.699 1.00 86.56 213 PHE A O 1
ATOM 1658 N N . SER A 1 214 ? 9.884 2.730 -15.218 1.00 84.69 214 SER A N 1
ATOM 1659 C CA . SER A 1 214 ? 10.481 3.975 -14.716 1.00 84.69 214 SER A CA 1
ATOM 1660 C C . SER A 1 214 ? 10.739 4.987 -15.840 1.00 84.69 214 SER A C 1
ATOM 1662 O O . SER A 1 214 ? 10.843 6.184 -15.583 1.00 84.69 214 SER A O 1
ATOM 1664 N N . LYS A 1 215 ? 10.835 4.518 -17.094 1.00 87.62 215 LYS A N 1
ATOM 1665 C CA . LYS A 1 215 ? 10.985 5.345 -18.296 1.00 87.62 215 LYS A CA 1
ATOM 1666 C C . LYS A 1 215 ? 10.297 4.685 -19.492 1.00 87.62 215 LYS A C 1
ATOM 1668 O O . LYS A 1 215 ? 10.496 3.503 -19.730 1.00 87.62 215 LYS A O 1
ATOM 1673 N N . ALA A 1 216 ? 9.516 5.440 -20.266 1.00 85.94 216 ALA A N 1
ATOM 1674 C CA . ALA A 1 216 ? 8.742 4.898 -21.393 1.00 85.94 216 ALA A CA 1
ATOM 1675 C C . ALA A 1 216 ? 9.561 4.664 -22.682 1.00 85.94 216 ALA A C 1
ATOM 1677 O O . ALA A 1 216 ? 9.156 3.873 -23.530 1.00 85.94 216 ALA A O 1
ATOM 1678 N N . THR A 1 217 ? 10.701 5.342 -22.838 1.00 89.31 217 THR A N 1
ATOM 1679 C CA . THR A 1 217 ? 11.576 5.228 -24.015 1.00 89.31 217 THR A CA 1
ATOM 1680 C C . THR A 1 217 ? 13.030 5.193 -23.572 1.00 89.31 217 THR A C 1
ATOM 1682 O O . THR A 1 217 ? 13.449 6.039 -22.782 1.00 89.31 217 THR A O 1
ATOM 1685 N N . LEU A 1 218 ? 13.791 4.246 -24.113 1.00 89.44 218 LEU A N 1
ATOM 1686 C CA . LEU A 1 218 ? 15.211 4.054 -23.846 1.00 89.44 218 LEU A CA 1
ATOM 1687 C C . LEU A 1 218 ? 16.045 4.532 -25.030 1.00 89.44 218 LEU A C 1
ATOM 1689 O O . LEU A 1 218 ? 15.884 4.031 -26.142 1.00 89.44 218 LEU A O 1
ATOM 1693 N N . ALA A 1 219 ? 16.980 5.447 -24.802 1.00 96.06 219 ALA A N 1
ATOM 1694 C CA . ALA A 1 219 ? 18.043 5.729 -25.758 1.00 96.06 219 ALA A CA 1
ATOM 1695 C C . ALA A 1 219 ? 18.940 4.485 -25.963 1.00 96.06 219 ALA A C 1
ATOM 1697 O O . ALA A 1 219 ? 18.891 3.543 -25.163 1.00 96.06 219 ALA A O 1
ATOM 1698 N N . PRO A 1 220 ? 19.765 4.438 -27.023 1.00 96.19 220 PRO A N 1
ATOM 1699 C CA . PRO A 1 220 ? 20.752 3.375 -27.188 1.00 96.19 220 PRO A CA 1
ATOM 1700 C C . PRO A 1 220 ? 21.633 3.240 -25.943 1.00 96.19 220 PRO A C 1
ATOM 1702 O O . PRO A 1 220 ? 22.164 4.232 -25.443 1.00 96.19 220 PRO A O 1
ATOM 1705 N N . LYS A 1 221 ? 21.811 2.007 -25.464 1.00 94.88 221 LYS A N 1
ATOM 1706 C CA . LYS A 1 221 ? 22.555 1.654 -24.243 1.00 94.88 221 LYS A CA 1
ATOM 1707 C C . LYS A 1 221 ? 21.966 2.194 -22.933 1.00 94.88 221 LYS A C 1
ATOM 1709 O O . LYS A 1 221 ? 22.651 2.168 -21.913 1.00 94.88 221 LYS A O 1
ATOM 1714 N N . GLU A 1 222 ? 20.725 2.666 -22.934 1.00 96.12 222 GLU A N 1
ATOM 1715 C CA . GLU A 1 222 ? 20.050 3.123 -21.720 1.00 96.12 222 GLU A CA 1
ATOM 1716 C C . GLU A 1 222 ? 19.329 1.975 -20.998 1.00 96.12 222 GLU A C 1
ATOM 1718 O O . GLU A 1 222 ? 18.882 1.009 -21.630 1.00 96.12 222 GLU A O 1
ATOM 1723 N N . THR A 1 223 ? 19.198 2.101 -19.674 1.00 93.75 223 THR A N 1
ATOM 1724 C CA . THR A 1 223 ? 18.405 1.208 -18.826 1.00 93.75 223 THR A CA 1
ATOM 1725 C C .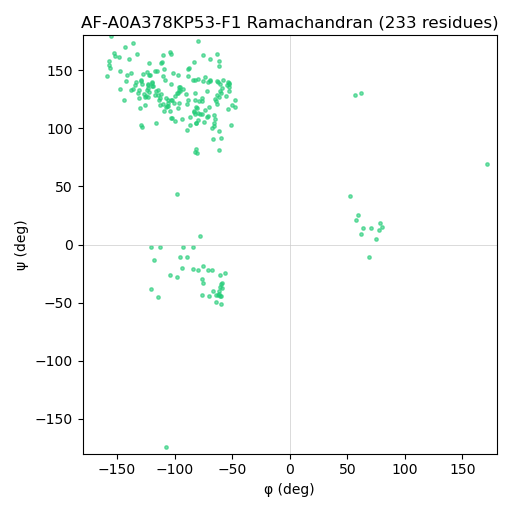 THR A 1 223 ? 17.175 1.896 -18.232 1.00 93.75 223 THR A C 1
ATOM 1727 O O . THR A 1 223 ? 17.132 3.112 -18.054 1.00 93.75 223 THR A O 1
ATOM 1730 N N . ALA A 1 224 ? 16.169 1.097 -17.887 1.00 92.88 224 ALA A N 1
ATOM 1731 C CA . ALA A 1 224 ? 15.067 1.483 -17.009 1.00 92.88 224 ALA A CA 1
ATOM 1732 C C . ALA A 1 224 ? 14.666 0.305 -16.119 1.00 92.88 224 ALA A C 1
ATOM 1734 O O . ALA A 1 224 ? 15.100 -0.826 -16.332 1.00 92.88 224 ALA A O 1
ATOM 1735 N N . MET A 1 225 ? 13.820 0.570 -15.128 1.00 94.25 225 MET A N 1
ATOM 1736 C CA . MET A 1 225 ? 13.178 -0.468 -14.331 1.00 94.25 225 MET A CA 1
ATOM 1737 C C . MET A 1 225 ? 11.793 -0.770 -14.895 1.00 94.25 225 MET A C 1
ATOM 1739 O O . MET A 1 225 ? 11.024 0.140 -15.209 1.00 94.25 225 MET A O 1
ATOM 1743 N N . LEU A 1 226 ? 11.489 -2.054 -14.999 1.00 93.81 226 LEU A N 1
ATOM 1744 C CA . LEU A 1 226 ? 10.165 -2.617 -15.194 1.00 93.81 226 LEU A CA 1
ATOM 1745 C C . LEU A 1 226 ? 9.694 -3.175 -13.850 1.00 93.81 226 LEU A C 1
ATOM 1747 O O . LEU A 1 226 ? 10.350 -4.037 -13.267 1.00 93.81 226 LEU A O 1
ATOM 1751 N N . TYR A 1 227 ? 8.536 -2.707 -13.405 1.00 93.44 227 TYR A N 1
ATOM 1752 C CA . TYR A 1 227 ? 7.800 -3.226 -12.263 1.00 93.44 227 TYR A CA 1
ATOM 1753 C C . TYR A 1 227 ? 6.603 -4.006 -12.783 1.00 93.44 227 TYR A C 1
ATOM 1755 O O . TYR A 1 227 ? 5.771 -3.456 -13.509 1.00 93.44 227 TYR A O 1
ATOM 1763 N N . ARG A 1 228 ? 6.515 -5.285 -12.428 1.00 91.75 228 ARG A N 1
ATOM 1764 C CA . ARG A 1 228 ? 5.424 -6.166 -12.849 1.00 91.75 228 ARG A CA 1
ATOM 1765 C C . ARG A 1 228 ? 4.750 -6.771 -11.629 1.00 91.75 228 ARG A C 1
ATOM 1767 O O . ARG A 1 228 ? 5.436 -7.265 -10.743 1.00 91.75 228 ARG A O 1
ATOM 1774 N N . VAL A 1 229 ? 3.421 -6.746 -11.597 1.00 90.25 229 VAL A N 1
ATOM 1775 C CA . VAL A 1 229 ? 2.606 -7.386 -10.556 1.00 90.25 229 VAL A CA 1
ATOM 1776 C C . VAL A 1 229 ? 1.766 -8.489 -11.179 1.00 90.25 229 VAL A C 1
ATOM 1778 O O . VAL A 1 229 ? 1.113 -8.275 -12.202 1.00 90.25 229 VAL A O 1
ATOM 1781 N N . GLN A 1 230 ? 1.771 -9.659 -10.552 1.00 87.38 230 GLN A N 1
ATOM 1782 C CA . GLN A 1 230 ? 1.045 -10.855 -10.964 1.00 87.38 230 GLN A CA 1
ATOM 1783 C C . GLN A 1 230 ? 0.145 -11.349 -9.832 1.00 87.38 230 GLN A C 1
ATOM 1785 O O . GLN A 1 230 ? 0.493 -11.202 -8.662 1.00 87.38 230 GLN A O 1
ATOM 1790 N N . GLY A 1 231 ? -0.993 -11.952 -10.177 1.00 77.75 231 GLY A N 1
ATOM 1791 C CA . GLY A 1 231 ? -1.796 -12.709 -9.216 1.00 77.75 231 GLY A CA 1
ATOM 1792 C C . GLY A 1 231 ? -1.151 -14.062 -8.915 1.00 77.75 231 GLY A C 1
ATOM 1793 O O . GLY A 1 231 ? -0.636 -14.713 -9.828 1.00 77.75 231 GLY A O 1
ATOM 1794 N N . VAL A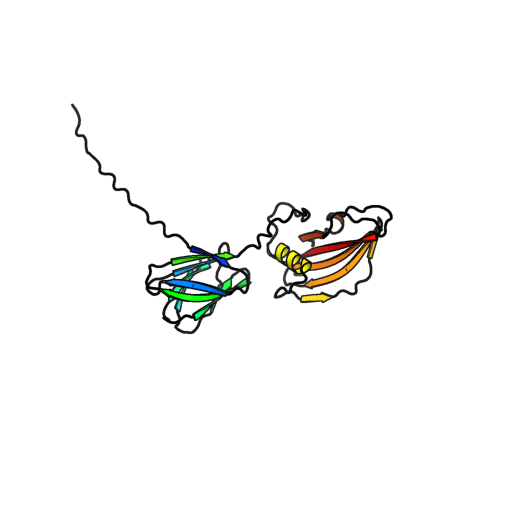 1 232 ? -1.188 -14.485 -7.654 1.00 77.31 232 VAL A N 1
ATOM 1795 C CA . VAL A 1 232 ? -0.798 -15.841 -7.248 1.00 77.31 232 VAL A CA 1
ATOM 1796 C C . VAL A 1 232 ? -1.991 -16.765 -7.497 1.00 77.31 232 VAL A C 1
ATOM 1798 O O . VAL A 1 232 ? -3.099 -16.493 -7.044 1.00 77.31 232 VAL A O 1
ATOM 1801 N N . ALA A 1 233 ? -1.794 -17.828 -8.277 1.00 59.12 233 ALA A N 1
ATOM 1802 C CA . ALA A 1 233 ? -2.830 -18.833 -8.481 1.00 59.12 233 ALA A CA 1
ATOM 1803 C C . ALA A 1 233 ? -2.836 -19.792 -7.284 1.00 59.12 233 ALA A C 1
ATOM 1805 O O . ALA A 1 233 ? -1.845 -20.484 -7.050 1.00 59.12 233 ALA A O 1
ATOM 1806 N N . HIS A 1 234 ? -3.949 -19.838 -6.554 1.00 49.69 234 HIS A N 1
ATOM 1807 C CA . HIS A 1 234 ? -4.229 -20.916 -5.608 1.00 49.69 234 HIS A CA 1
ATOM 1808 C C . HIS A 1 234 ? -4.737 -22.106 -6.429 1.00 49.69 234 HIS A C 1
ATOM 1810 O O . HIS A 1 234 ? -5.808 -22.026 -7.032 1.00 49.69 234 HIS A O 1
ATOM 1816 N N . GLY A 1 235 ? -3.893 -23.130 -6.567 1.00 38.44 235 GLY A N 1
ATOM 1817 C CA . GLY A 1 235 ? -4.232 -24.399 -7.220 1.00 38.44 235 GLY A CA 1
ATOM 1818 C C . GLY A 1 235 ? -5.012 -25.331 -6.309 1.00 38.44 235 GLY A C 1
ATOM 1819 O O . GLY A 1 235 ? -4.875 -25.191 -5.074 1.00 38.44 235 GLY A O 1
#

Foldseek 3Di:
DDDDDDDDDDDDDPPDPQDAAEDEDEFAEEEEDEFAQVEKAKEAEPPWAWPDKDWPPQQWDWDADPPRRIIIIHGRDQDWTKMWTAIPVGGIYIYTYHHDNDYYHYYYHYYPPPPPPCPDDPPDKDDPDDDQDSVLVVVLVCVVVVHDDPQWDKDADPDDWDADPQQKIKGWGIWIDHDFKIKTKIKIWRQDQAKDFDDPVVVDDPFWRTWDWPDRIAHHGGIIIIMTMGTDDDD

Mean predicted aligned error: 16.85 Å

InterPro domains:
  IPR010563 TraK, N-terminal [PF06586] (25-112)
  IPR014126 Type-F conjugative transfer system secretin TraK [TIGR02756] (6-230)
  IPR055397 TraK, C-terminal domain [PF23536] (128-230)

pLDDT: mean 79.96, std 18.74, range [25.77, 97.44]

Nearest PDB structures (foldseek):
  7spb-assembly1_D1  TM=4.293E-01  e=3.492E-19  Salmonella enterica subsp. enterica serovar Typhi
  7oko-assembly1_9  TM=4.255E-01  e=4.030E-18  Salmonella enterica subsp. salamae serovar 58:l,z13,z28:z6
  6gyb-assembly1_b  TM=3.597E-01  e=5.109E-08  Xanthomonas citri pv. citri str. 306
  8uid-assembly1_C  TM=3.180E-01  e=1.615E-02  Desulfurococcus amylolyticus
  3fbq-assembly1_A  TM=2.841E-01  e=4.697E-01  Bacillus anthracis str. Sterne

Solvent-accessible surface area (backbone atoms only — not comparable to full-atom values): 13751 Å² t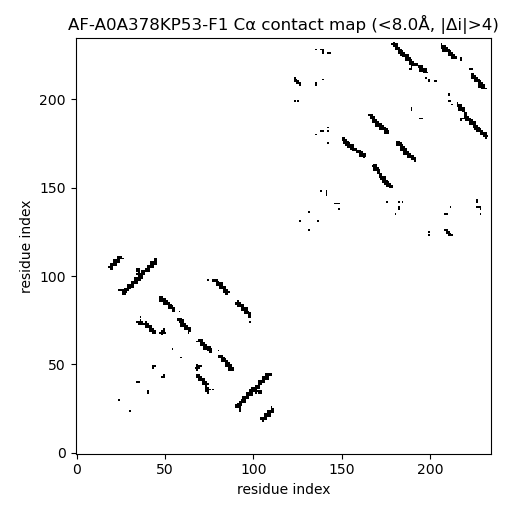otal; per-residue (Å²): 134,90,79,89,84,82,85,77,83,80,80,81,80,82,79,81,75,79,72,64,48,76,42,78,39,51,76,75,34,76,45,82,45,81,42,18,41,80,26,59,24,37,45,34,44,63,96,42,27,56,73,43,75,48,61,63,86,77,37,55,51,79,46,78,40,87,89,67,22,26,36,39,36,32,50,63,46,83,64,73,46,59,36,38,40,34,31,72,87,70,44,42,34,38,32,39,40,38,60,40,96,47,72,54,41,44,37,36,35,32,65,54,68,82,74,70,74,82,78,66,86,80,84,56,70,75,68,86,95,59,85,78,57,64,69,60,56,50,52,52,54,30,62,76,67,71,47,92,55,89,81,44,49,77,42,80,39,90,51,74,76,43,79,49,83,90,32,38,31,42,34,47,44,34,38,36,44,40,88,57,42,36,38,34,39,28,40,35,34,26,73,34,92,53,72,44,74,66,59,66,75,82,75,57,53,94,51,48,66,39,42,38,58,79,51,62,60,32,49,53,73,28,73,37,44,36,42,39,32,27,55,53,84,87,128

Sequence (235 aa):
MRKLFLAGAMVILSQASIAATSISIKDNSDIALTLSQANYNRLVVKNDKIVEAVFPPNAMGIKRDEQDGSVYVMLTATNPFTLFLTTESGRHFSVTLNGEDTLGKTIELVPLQVVVQKTNPVKNVSLPGAAIPESIVSLITHMERREYIQGVNVKHQYGRVERWKGGLTLLPKESWEGSDLKGEIIEVYNSSKEPLKLSESWFANDSVKAIKFSKATLAPKETAMLYRVQGVAHG